Protein AF-A0A7S1WC48-F1 (afdb_monomer_lite)

Foldseek 3Di:
DDDDFDFQAWWAFPVGDIAGWDCLDDPPDDDPPWDWDWDQDPQWIWIDINNHTSDTRHPDRHDPDTDTDDDDDDPDPPDDDDPPDDDDDPPPLDPLVVLLVQLLVCLVVVVPVSVVVSLVSLLVQLVVCLVVLPLPSLLVSCVSCQVRVVVSSNVSSLVSVLPRVSNVVCLVVVVGDPSSNVSNVVNVD

pLDDT: mean 78.81, std 20.81, range [25.94, 98.5]

Structure (mmCIF, N/CA/C/O backbone):
data_AF-A0A7S1WC48-F1
#
_entry.id   AF-A0A7S1WC48-F1
#
loop_
_atom_site.group_PDB
_atom_site.id
_atom_site.type_symbol
_atom_site.label_atom_id
_atom_site.label_alt_id
_atom_site.label_comp_id
_atom_site.label_asym_id
_atom_site.label_entity_id
_atom_site.label_seq_id
_atom_site.pdbx_PDB_ins_code
_atom_site.Cartn_x
_atom_site.Cartn_y
_atom_site.Cartn_z
_atom_site.occupancy
_atom_site.B_iso_or_equiv
_atom_site.auth_seq_id
_atom_site.auth_comp_id
_atom_site.auth_asym_id
_atom_site.auth_atom_id
_atom_site.pdbx_PDB_model_num
ATOM 1 N N . GLY A 1 1 ? 24.648 -9.658 -40.651 1.00 27.44 1 GLY A N 1
ATOM 2 C CA . GLY A 1 1 ? 24.815 -8.409 -39.894 1.00 27.44 1 GLY A CA 1
ATOM 3 C C . GLY A 1 1 ? 23.463 -7.758 -39.779 1.00 27.44 1 GLY A C 1
ATOM 4 O O . GLY A 1 1 ? 22.830 -7.562 -40.805 1.00 27.44 1 GLY A O 1
ATOM 5 N N . TRP A 1 2 ? 22.997 -7.508 -38.562 1.00 25.94 2 TRP A N 1
ATOM 6 C CA . TRP A 1 2 ? 21.729 -6.832 -38.312 1.00 25.94 2 TRP A CA 1
ATOM 7 C C . TRP A 1 2 ? 21.978 -5.814 -37.195 1.00 25.94 2 TRP A C 1
ATOM 9 O O . TRP A 1 2 ? 22.578 -6.178 -36.189 1.00 25.94 2 TRP A O 1
ATOM 19 N N . PHE A 1 3 ? 21.522 -4.577 -37.415 1.00 33.94 3 PHE A N 1
ATOM 20 C CA . PHE A 1 3 ? 21.471 -3.416 -36.507 1.00 33.94 3 PHE A CA 1
ATOM 21 C C . PHE A 1 3 ? 22.607 -2.375 -36.588 1.00 33.94 3 PHE A C 1
ATOM 23 O O . PHE A 1 3 ? 23.688 -2.528 -36.033 1.00 33.94 3 PHE A O 1
ATOM 30 N N . HIS A 1 4 ? 22.259 -1.260 -37.241 1.00 31.38 4 HIS A N 1
ATOM 31 C CA . HIS A 1 4 ? 22.792 0.094 -37.077 1.00 31.38 4 HIS A CA 1
ATOM 32 C C . HIS A 1 4 ? 21.642 0.942 -36.466 1.00 31.38 4 HIS A C 1
ATOM 34 O O . HIS A 1 4 ? 20.480 0.675 -36.775 1.00 31.38 4 HIS A O 1
ATOM 40 N N . GLU A 1 5 ? 21.946 1.941 -35.625 1.00 37.09 5 GLU A N 1
ATOM 41 C CA . GLU A 1 5 ? 21.029 3.028 -35.181 1.00 37.09 5 GLU A CA 1
ATOM 42 C C . GLU A 1 5 ? 20.015 2.764 -34.048 1.00 37.09 5 GLU A C 1
ATOM 44 O O . GLU A 1 5 ? 18.979 3.426 -34.014 1.00 37.09 5 GLU A O 1
ATOM 49 N N . GLY A 1 6 ? 20.298 1.866 -33.096 1.00 40.16 6 GLY A N 1
ATOM 50 C CA . GLY A 1 6 ? 19.574 1.816 -31.813 1.00 40.16 6 GLY A CA 1
ATOM 51 C C . GLY A 1 6 ? 18.054 1.888 -31.959 1.00 40.16 6 GLY A C 1
ATOM 52 O O . GLY A 1 6 ? 17.461 2.868 -31.544 1.00 40.16 6 GLY A O 1
ATOM 53 N N . ARG A 1 7 ? 17.439 0.898 -32.615 1.00 42.94 7 ARG A N 1
ATOM 54 C CA . ARG A 1 7 ? 15.981 0.781 -32.792 1.00 42.94 7 ARG A CA 1
ATOM 55 C C . ARG A 1 7 ? 15.397 -0.116 -31.696 1.00 42.94 7 ARG A C 1
ATOM 57 O O . ARG A 1 7 ? 16.050 -1.072 -31.293 1.00 42.94 7 ARG A O 1
ATOM 64 N N . LEU A 1 8 ? 14.168 0.148 -31.248 1.00 44.81 8 LEU A N 1
ATOM 65 C CA . LEU A 1 8 ? 13.391 -0.796 -30.439 1.00 44.81 8 LEU A CA 1
ATOM 66 C C . LEU A 1 8 ? 12.687 -1.764 -31.404 1.00 44.81 8 LEU A C 1
ATOM 68 O O . LEU A 1 8 ? 11.831 -1.339 -32.174 1.00 44.81 8 LEU A O 1
ATOM 72 N N . VAL A 1 9 ? 13.104 -3.034 -31.454 1.00 47.94 9 VAL A N 1
ATOM 73 C CA . VAL A 1 9 ? 12.828 -3.882 -32.639 1.00 47.94 9 VAL A CA 1
ATOM 74 C C . VAL A 1 9 ? 11.724 -4.923 -32.441 1.00 47.94 9 VAL A C 1
ATOM 76 O O . VAL A 1 9 ? 11.166 -5.396 -33.432 1.00 47.94 9 VAL A O 1
ATOM 79 N N . SER A 1 10 ? 11.342 -5.284 -31.217 1.00 49.44 10 SER A N 1
ATOM 80 C CA . SER A 1 10 ? 10.384 -6.383 -31.046 1.00 49.44 10 SER A CA 1
ATOM 81 C C . SER A 1 10 ? 9.747 -6.443 -29.668 1.00 49.44 10 SER A C 1
ATOM 83 O O . SER A 1 10 ? 10.400 -6.174 -28.663 1.00 49.44 10 SER A O 1
ATOM 85 N N . PHE A 1 11 ? 8.492 -6.888 -29.647 1.00 49.75 11 PHE A N 1
ATOM 86 C CA . PHE A 1 11 ? 7.783 -7.312 -28.444 1.00 49.75 11 PHE A CA 1
ATOM 87 C C . PHE A 1 11 ? 7.384 -8.779 -28.576 1.00 49.75 11 PHE A C 1
ATOM 89 O O . PHE A 1 11 ? 7.107 -9.262 -29.681 1.00 49.75 11 PHE A O 1
ATOM 96 N N . HIS A 1 12 ? 7.351 -9.459 -27.435 1.00 41.09 12 HIS A N 1
ATOM 97 C CA . HIS A 1 12 ? 6.952 -10.852 -27.307 1.00 41.09 12 HIS A CA 1
ATOM 98 C C . HIS A 1 12 ? 5.739 -10.923 -26.378 1.00 41.09 12 HIS A C 1
ATOM 100 O O . HIS A 1 12 ? 5.785 -10.392 -25.268 1.00 41.09 12 HIS A O 1
ATOM 106 N N . ALA A 1 13 ? 4.662 -11.550 -26.837 1.00 41.31 13 ALA A N 1
ATOM 107 C CA . ALA A 1 13 ? 3.543 -11.939 -25.988 1.00 41.31 13 ALA A CA 1
ATOM 108 C C . ALA A 1 13 ? 3.803 -13.324 -25.374 1.00 41.31 13 ALA A C 1
ATOM 110 O O . ALA A 1 13 ? 4.553 -14.127 -25.938 1.00 41.31 13 ALA A O 1
ATOM 111 N N . GLU A 1 14 ? 3.179 -13.618 -24.230 1.00 37.03 14 GLU A N 1
ATOM 112 C CA . GLU A 1 14 ? 3.327 -14.917 -23.551 1.00 37.03 14 GLU A CA 1
ATOM 113 C C . GLU A 1 14 ? 2.793 -16.095 -24.379 1.00 37.03 14 GLU A C 1
ATOM 115 O O . GLU A 1 14 ? 3.281 -17.215 -24.252 1.00 37.03 14 GLU A O 1
ATOM 120 N N . ASP A 1 15 ? 1.845 -15.841 -25.283 1.00 41.84 15 ASP A N 1
ATOM 121 C CA . ASP A 1 15 ? 1.315 -16.831 -26.230 1.00 41.84 15 ASP A CA 1
ATOM 122 C C . ASP A 1 15 ? 2.256 -17.117 -27.422 1.00 41.84 15 ASP A C 1
ATOM 124 O O . ASP A 1 15 ? 1.927 -17.903 -28.313 1.00 41.84 15 ASP A O 1
ATOM 128 N N . GLY A 1 16 ? 3.433 -16.482 -27.451 1.00 40.09 16 GLY A N 1
ATOM 129 C CA . GLY A 1 16 ? 4.426 -16.621 -28.511 1.00 40.09 16 GLY A CA 1
ATOM 130 C C . GLY A 1 16 ? 4.189 -15.722 -29.727 1.00 40.09 16 GLY A C 1
ATOM 131 O O . GLY A 1 16 ? 4.984 -15.771 -30.672 1.00 40.09 16 GLY A O 1
ATOM 132 N N . THR A 1 17 ? 3.155 -14.872 -29.735 1.00 43.84 17 THR A N 1
ATOM 133 C CA . THR A 1 17 ? 2.998 -13.880 -30.805 1.00 43.84 17 THR A CA 1
ATOM 134 C C . THR A 1 17 ? 4.098 -12.822 -30.747 1.00 43.84 17 THR A C 1
ATOM 136 O O . THR A 1 17 ? 4.510 -12.336 -29.692 1.00 43.84 17 THR A O 1
ATOM 139 N N . THR A 1 18 ? 4.609 -12.471 -31.929 1.00 42.75 18 THR A N 1
ATOM 140 C CA . THR A 1 18 ? 5.650 -11.454 -32.095 1.00 42.75 18 THR A CA 1
ATOM 141 C C . THR A 1 18 ? 5.119 -10.306 -32.939 1.00 42.75 18 THR A C 1
ATOM 143 O O . THR A 1 18 ? 4.562 -10.505 -34.020 1.00 42.75 18 THR A O 1
ATOM 146 N N . GLY A 1 19 ? 5.287 -9.086 -32.432 1.00 46.50 19 GLY A N 1
ATOM 147 C CA . GLY A 1 19 ? 4.943 -7.853 -33.134 1.00 46.50 19 GLY A CA 1
ATOM 148 C C . GLY A 1 19 ? 6.203 -7.057 -33.457 1.00 46.50 19 GLY A C 1
ATOM 149 O O . GLY A 1 19 ? 7.045 -6.843 -32.583 1.00 46.50 19 GLY A O 1
ATOM 150 N N . LYS A 1 20 ? 6.334 -6.593 -34.705 1.00 47.59 20 LYS A N 1
ATOM 151 C CA . LYS A 1 20 ? 7.338 -5.586 -35.078 1.00 47.59 20 LYS A CA 1
ATOM 152 C C . LYS A 1 20 ? 6.714 -4.203 -34.937 1.00 47.59 20 LYS A C 1
ATOM 154 O O . LYS A 1 20 ? 5.724 -3.914 -35.608 1.00 47.59 20 LYS A O 1
ATOM 159 N N . ALA A 1 21 ? 7.294 -3.373 -34.075 1.00 48.75 21 ALA A N 1
ATOM 160 C CA . ALA A 1 21 ? 6.964 -1.956 -34.027 1.00 48.75 21 ALA A CA 1
ATOM 161 C C . ALA A 1 21 ? 7.360 -1.304 -35.361 1.00 48.75 21 ALA A C 1
ATOM 163 O O . ALA A 1 21 ? 8.407 -1.621 -35.937 1.00 48.75 21 ALA A O 1
ATOM 164 N N . GLY A 1 22 ? 6.490 -0.437 -35.876 1.00 47.03 22 GLY A N 1
ATOM 165 C CA . GLY A 1 22 ? 6.800 0.392 -37.034 1.00 47.03 22 GLY A CA 1
ATOM 166 C C . GLY A 1 22 ? 7.980 1.291 -36.698 1.00 47.03 22 GLY A C 1
ATOM 167 O O . GLY A 1 22 ? 8.079 1.791 -35.581 1.00 47.03 22 GLY A O 1
ATOM 168 N N . SER A 1 23 ? 8.908 1.476 -37.633 1.00 47.00 23 SER A N 1
ATOM 169 C CA . SER A 1 23 ? 10.073 2.334 -37.428 1.00 47.00 23 SER A CA 1
ATOM 170 C C . SER A 1 23 ? 9.656 3.808 -37.403 1.00 47.00 23 SER A C 1
ATOM 172 O O . SER A 1 23 ? 9.840 4.516 -38.393 1.00 47.00 23 SER A O 1
ATOM 174 N N . ALA A 1 24 ? 9.086 4.283 -36.298 1.00 48.31 24 ALA A N 1
ATOM 175 C CA . ALA A 1 24 ? 9.088 5.709 -36.015 1.00 48.31 24 ALA A CA 1
ATOM 176 C C . ALA A 1 24 ? 10.554 6.105 -35.794 1.00 48.31 24 ALA A C 1
ATOM 178 O O . ALA A 1 24 ? 11.222 5.606 -34.886 1.00 48.31 24 ALA A O 1
ATOM 179 N N . ALA A 1 25 ? 11.095 6.905 -36.709 1.00 48.16 25 ALA A N 1
ATOM 180 C CA . ALA A 1 25 ? 12.471 7.360 -36.637 1.00 48.16 25 ALA A CA 1
ATOM 181 C C . ALA A 1 25 ? 12.596 8.365 -35.486 1.00 48.16 25 ALA A C 1
ATOM 183 O O . ALA A 1 25 ? 12.225 9.525 -35.629 1.00 48.16 25 ALA A O 1
ATOM 184 N N . TRP A 1 26 ? 13.121 7.932 -34.342 1.00 57.41 26 TRP A N 1
ATOM 185 C CA . TRP A 1 26 ? 13.739 8.867 -33.409 1.00 57.41 26 TRP A CA 1
ATOM 186 C C . TRP A 1 26 ? 14.994 9.467 -34.045 1.00 57.41 26 TRP A C 1
ATOM 188 O O . TRP A 1 26 ? 15.682 8.806 -34.831 1.00 57.41 26 TRP A O 1
ATOM 198 N N . SER A 1 27 ? 15.315 10.711 -33.694 1.00 52.69 27 SER A N 1
ATOM 199 C CA . SER A 1 27 ? 16.631 11.284 -33.961 1.00 52.69 27 SER A CA 1
ATOM 200 C C . SER A 1 27 ? 17.663 10.489 -33.160 1.00 52.69 27 SER A C 1
ATOM 202 O O . SER A 1 27 ? 17.900 10.749 -31.984 1.00 52.69 27 SER A O 1
ATOM 204 N N . SER A 1 28 ? 18.197 9.440 -33.777 1.00 54.22 28 SER A N 1
ATOM 205 C CA . SER A 1 28 ? 19.270 8.629 -33.219 1.00 54.22 28 SER A CA 1
ATOM 206 C C . SER A 1 28 ? 20.566 9.449 -33.206 1.00 54.22 28 SER A C 1
ATOM 208 O O . SER A 1 28 ? 20.839 10.140 -34.193 1.00 54.22 28 SER A O 1
ATOM 210 N N . PRO A 1 29 ? 21.396 9.360 -32.153 1.00 62.00 29 PRO A N 1
ATOM 211 C CA . PRO A 1 29 ? 21.191 8.610 -30.910 1.00 62.00 29 PRO A CA 1
ATOM 212 C C . PRO A 1 29 ? 20.334 9.369 -29.878 1.00 62.00 29 PRO A C 1
ATOM 214 O O . PRO A 1 29 ? 20.360 10.596 -29.821 1.00 62.00 29 PRO A O 1
ATOM 217 N N . LEU A 1 30 ? 19.632 8.629 -29.010 1.00 63.97 30 LEU A N 1
ATOM 218 C CA . LEU A 1 30 ? 19.011 9.210 -27.814 1.00 63.97 30 LEU A CA 1
ATOM 219 C C . LEU A 1 30 ? 20.088 9.847 -26.915 1.00 63.97 30 LEU A C 1
ATOM 221 O O . LEU A 1 30 ? 21.166 9.259 -26.760 1.00 63.97 30 LEU A O 1
ATOM 225 N N . PRO A 1 31 ? 19.818 11.011 -26.299 1.00 67.94 31 PRO A N 1
ATOM 226 C CA . PRO A 1 31 ? 20.761 11.620 -25.374 1.00 67.94 31 PRO A CA 1
ATOM 227 C C . PRO A 1 31 ? 21.001 10.720 -24.153 1.00 67.94 31 PRO A C 1
ATOM 229 O O . PRO A 1 31 ? 20.122 9.982 -23.703 1.00 67.94 31 PRO A O 1
ATOM 232 N N . ALA A 1 32 ? 22.217 10.770 -23.604 1.00 68.38 32 ALA A N 1
ATOM 233 C CA . ALA A 1 32 ? 22.542 10.045 -22.380 1.00 68.38 32 ALA A CA 1
ATOM 234 C C . ALA A 1 32 ? 21.648 10.534 -21.227 1.00 68.38 32 ALA A C 1
ATOM 236 O O . ALA A 1 32 ? 21.564 11.734 -20.979 1.00 68.38 32 ALA A O 1
ATOM 237 N N . GLY A 1 33 ? 20.993 9.602 -20.530 1.00 69.88 33 GLY A N 1
ATOM 238 C CA . GLY A 1 33 ? 20.044 9.916 -19.456 1.00 69.88 33 GLY A CA 1
ATOM 239 C C . GLY A 1 33 ? 18.604 10.177 -19.912 1.00 69.88 33 GLY A C 1
ATOM 240 O O . GLY A 1 33 ? 17.770 10.489 -19.066 1.00 69.88 33 GLY A O 1
ATOM 241 N N . ALA A 1 34 ? 18.293 10.027 -21.205 1.00 70.69 34 ALA A N 1
ATOM 242 C CA . ALA A 1 34 ? 16.925 10.147 -21.703 1.00 70.69 34 ALA A CA 1
ATOM 243 C C . ALA A 1 34 ? 15.979 9.146 -21.020 1.00 70.69 34 ALA A C 1
ATOM 245 O O . ALA A 1 34 ? 16.281 7.954 -20.899 1.00 70.69 34 ALA A O 1
ATOM 246 N N . THR A 1 35 ? 14.800 9.618 -20.620 1.00 74.12 35 THR A N 1
ATOM 247 C CA . THR A 1 35 ? 13.739 8.787 -20.046 1.00 74.12 35 THR A CA 1
ATOM 248 C C . THR A 1 35 ? 12.754 8.382 -21.130 1.00 74.12 35 THR A C 1
ATOM 250 O O . THR A 1 35 ? 12.006 9.207 -21.652 1.00 74.12 35 THR A O 1
ATOM 253 N N . VAL A 1 36 ? 12.694 7.085 -21.433 1.00 75.00 36 VAL A N 1
ATOM 254 C CA . VAL A 1 36 ? 11.702 6.538 -22.365 1.00 75.00 36 VAL A CA 1
ATOM 255 C C . VAL A 1 36 ? 10.477 6.070 -21.587 1.00 75.00 36 VAL A C 1
ATOM 257 O O . VAL A 1 36 ? 10.547 5.155 -20.769 1.00 75.00 36 VAL A O 1
ATOM 260 N N . THR A 1 37 ? 9.332 6.686 -21.856 1.00 77.44 37 THR A N 1
ATOM 261 C CA . THR A 1 37 ? 8.033 6.258 -21.338 1.00 77.44 37 THR A CA 1
ATOM 262 C C . THR A 1 37 ? 7.301 5.459 -22.406 1.00 77.44 37 THR A C 1
ATOM 264 O O . THR A 1 37 ? 7.062 5.953 -23.504 1.00 77.44 37 THR A O 1
ATOM 267 N N . VAL A 1 38 ? 6.897 4.237 -22.068 1.00 78.19 38 VAL A N 1
ATOM 268 C CA . VAL A 1 38 ? 6.048 3.394 -22.917 1.00 78.19 38 VAL A CA 1
ATOM 269 C C . VAL A 1 38 ? 4.656 3.339 -22.300 1.00 78.19 38 VAL A C 1
ATOM 271 O O . VAL A 1 38 ? 4.527 3.071 -21.104 1.00 78.19 38 VAL A O 1
ATOM 274 N N . ARG A 1 39 ? 3.608 3.602 -23.084 1.00 77.75 39 ARG A N 1
ATOM 275 C CA . ARG A 1 39 ? 2.212 3.517 -22.626 1.00 77.75 39 ARG A CA 1
ATOM 276 C C . ARG A 1 39 ? 1.411 2.620 -23.556 1.00 77.75 39 ARG A C 1
ATOM 278 O O . ARG A 1 39 ? 1.457 2.804 -24.765 1.00 77.75 39 ARG A O 1
ATOM 285 N N . LEU A 1 40 ? 0.650 1.690 -22.988 1.00 75.56 40 LEU A N 1
ATOM 286 C CA . LEU A 1 40 ? -0.352 0.902 -23.702 1.00 75.56 40 LEU A CA 1
ATOM 287 C C . LEU A 1 40 ? -1.739 1.449 -23.345 1.00 75.56 40 LEU A C 1
ATOM 289 O O . LEU A 1 40 ? -2.119 1.416 -22.175 1.00 75.56 40 LEU A O 1
ATOM 293 N N . HIS A 1 41 ? -2.475 1.964 -24.327 1.00 75.94 41 HIS A N 1
ATOM 294 C CA . HIS A 1 41 ? -3.821 2.513 -24.150 1.00 75.94 41 HIS A CA 1
ATOM 295 C C . HIS A 1 41 ? -4.695 2.126 -25.345 1.00 75.94 41 HIS A C 1
ATOM 297 O O . HIS A 1 41 ? -4.285 2.331 -26.481 1.00 75.94 41 HIS A O 1
ATOM 303 N N . ASP A 1 42 ? -5.874 1.547 -25.103 1.00 76.75 42 ASP A N 1
ATOM 304 C CA . ASP A 1 42 ? -6.829 1.119 -26.143 1.00 76.75 42 ASP A CA 1
ATOM 305 C C . ASP A 1 42 ? -6.221 0.265 -27.274 1.00 76.75 42 ASP A C 1
ATOM 307 O O . ASP A 1 42 ? -6.555 0.407 -28.447 1.00 76.75 42 ASP A O 1
ATOM 311 N N . GLY A 1 43 ? -5.285 -0.626 -26.931 1.00 73.81 43 GLY A N 1
ATOM 312 C CA . GLY A 1 43 ? -4.585 -1.460 -27.916 1.00 73.81 43 GLY A CA 1
ATOM 313 C C . GLY A 1 43 ? -3.551 -0.703 -28.761 1.00 73.81 43 GLY A C 1
ATOM 314 O O . GLY A 1 43 ? -2.942 -1.295 -29.649 1.00 73.81 43 GLY A O 1
ATOM 315 N N . ALA A 1 44 ? -3.298 0.576 -28.483 1.00 77.50 44 ALA A N 1
ATOM 316 C CA . ALA A 1 44 ? -2.211 1.345 -29.072 1.00 77.50 44 ALA A CA 1
ATOM 317 C C . ALA A 1 44 ? -1.043 1.461 -28.084 1.00 77.50 44 ALA A C 1
ATOM 319 O O . ALA A 1 44 ? -1.212 1.848 -26.925 1.00 77.50 44 ALA A O 1
ATOM 320 N N . LEU A 1 45 ? 0.165 1.135 -28.546 1.00 75.56 45 LEU A N 1
ATOM 321 C CA . LEU A 1 45 ? 1.388 1.440 -27.811 1.00 75.56 45 LEU A CA 1
ATOM 322 C C . LEU A 1 45 ? 1.899 2.807 -28.262 1.00 75.56 45 LEU A C 1
ATOM 324 O O . LEU A 1 45 ? 2.122 3.024 -29.452 1.00 75.56 45 LEU A O 1
ATOM 328 N N . THR A 1 46 ? 2.118 3.707 -27.316 1.00 80.19 46 THR A N 1
ATOM 329 C CA . THR A 1 46 ? 2.712 5.021 -27.556 1.00 80.19 46 THR A CA 1
ATOM 330 C C . THR A 1 46 ? 4.038 5.128 -26.823 1.00 80.19 46 THR A C 1
ATOM 332 O O . THR A 1 46 ? 4.223 4.571 -25.734 1.00 80.19 46 THR A O 1
ATOM 335 N N . PHE A 1 47 ? 4.971 5.840 -27.444 1.00 79.38 47 PHE A N 1
ATOM 336 C CA . PHE A 1 47 ? 6.289 6.108 -26.890 1.00 79.38 47 PHE A CA 1
ATOM 337 C C . PHE A 1 47 ? 6.435 7.600 -26.631 1.00 79.38 47 PHE A C 1
ATOM 339 O O . PHE A 1 47 ? 6.043 8.416 -27.464 1.00 79.38 47 PHE A O 1
ATOM 346 N N . ALA A 1 48 ? 7.031 7.951 -25.499 1.00 77.56 48 ALA A N 1
ATOM 347 C CA . ALA A 1 48 ? 7.480 9.303 -25.227 1.00 77.56 48 ALA A CA 1
ATOM 348 C C . ALA A 1 48 ? 8.937 9.299 -24.765 1.00 77.56 48 ALA A C 1
ATOM 350 O O . ALA A 1 48 ? 9.343 8.409 -24.018 1.00 77.56 48 ALA A O 1
ATOM 351 N N . VAL A 1 49 ? 9.713 10.286 -25.196 1.00 79.88 49 VAL A N 1
ATOM 352 C CA . VAL A 1 49 ? 11.103 10.503 -24.776 1.00 79.88 49 VAL A CA 1
ATOM 353 C C . VAL A 1 49 ? 11.139 11.828 -24.035 1.00 79.88 49 VAL A C 1
ATOM 355 O O . VAL A 1 49 ? 10.684 12.835 -24.562 1.00 79.88 49 VAL A O 1
ATOM 358 N N . ASP A 1 50 ? 11.582 11.806 -22.779 1.00 80.31 50 ASP A N 1
ATOM 359 C CA . ASP A 1 50 ? 11.623 12.985 -21.901 1.00 80.31 50 ASP A CA 1
ATOM 360 C C . ASP A 1 50 ? 10.274 13.730 -21.810 1.00 80.31 50 ASP A C 1
ATOM 362 O O . ASP A 1 50 ? 10.198 14.937 -21.602 1.00 80.31 50 ASP A O 1
ATOM 366 N N . GLY A 1 51 ? 9.176 12.974 -21.942 1.00 79.88 51 GLY A N 1
ATOM 367 C CA . GLY A 1 51 ? 7.801 13.476 -21.895 1.00 79.88 51 GLY A CA 1
ATOM 368 C C . GLY A 1 51 ? 7.208 13.880 -23.248 1.00 79.88 51 GLY A C 1
ATOM 369 O O . GLY A 1 51 ? 5.991 14.046 -23.330 1.00 79.88 51 GLY A O 1
ATOM 370 N N . GLU A 1 52 ? 8.009 13.968 -24.310 1.00 79.25 52 GLU A N 1
ATOM 371 C CA . GLU A 1 52 ? 7.540 14.302 -25.655 1.00 79.25 52 GLU A CA 1
ATOM 372 C C . GLU A 1 52 ? 7.100 13.046 -26.416 1.00 79.25 52 GLU A C 1
ATOM 374 O O . GLU A 1 52 ? 7.838 12.065 -26.495 1.00 79.25 52 GLU A O 1
ATOM 379 N N . SER A 1 53 ? 5.877 13.055 -26.957 1.00 81.12 53 SER A N 1
ATOM 380 C CA . SER A 1 53 ? 5.324 11.923 -27.709 1.00 81.12 53 SER A CA 1
ATOM 381 C C . SER A 1 53 ? 6.046 11.751 -29.045 1.00 81.12 53 SER A C 1
ATOM 383 O O . SER A 1 53 ? 6.088 12.674 -29.852 1.00 81.12 53 SER A O 1
ATOM 385 N N . VAL A 1 54 ? 6.558 10.547 -29.301 1.00 72.31 54 VAL A N 1
ATOM 386 C CA . VAL A 1 54 ? 7.313 10.203 -30.523 1.00 72.31 54 VAL A CA 1
ATOM 387 C C . VAL A 1 54 ? 6.417 9.510 -31.566 1.00 72.31 54 VAL A C 1
ATOM 389 O O . VAL A 1 54 ? 6.854 9.193 -32.670 1.00 72.31 54 VAL A O 1
ATOM 392 N N . GLY A 1 55 ? 5.135 9.308 -31.241 1.00 69.00 55 GLY A N 1
ATOM 393 C CA . GLY A 1 55 ? 4.124 8.737 -32.131 1.00 69.00 55 GLY A CA 1
ATOM 394 C C . GLY A 1 55 ? 3.642 7.341 -31.728 1.00 69.00 55 GLY A C 1
ATOM 395 O O . GLY A 1 55 ? 3.975 6.811 -30.662 1.00 69.00 55 GLY A O 1
ATOM 396 N N . GLU A 1 56 ? 2.806 6.760 -32.591 1.00 67.12 56 GLU A N 1
ATOM 397 C CA . GLU A 1 56 ? 2.265 5.413 -32.414 1.00 67.12 56 GLU A CA 1
ATOM 398 C C . GLU A 1 56 ? 3.301 4.356 -32.805 1.00 67.12 56 GLU A C 1
ATOM 400 O O . GLU A 1 56 ? 3.885 4.378 -33.888 1.00 67.12 56 GLU A O 1
ATOM 405 N N . GLY A 1 57 ? 3.525 3.408 -31.898 1.00 62.16 57 GLY A N 1
ATOM 406 C CA . GLY A 1 57 ? 4.541 2.375 -32.036 1.00 62.16 57 GLY A CA 1
ATOM 407 C C . GLY A 1 57 ? 4.214 1.277 -33.040 1.00 62.16 57 GLY A C 1
ATOM 408 O O . GLY A 1 57 ? 5.114 0.592 -33.523 1.00 62.16 57 GLY A O 1
ATOM 409 N N . PHE A 1 58 ? 2.937 1.078 -33.362 1.00 63.41 58 PHE A N 1
ATOM 410 C CA . PHE A 1 58 ? 2.498 -0.030 -34.201 1.00 63.41 58 PHE A CA 1
ATOM 411 C C . PHE A 1 58 ? 1.572 0.432 -35.312 1.00 63.41 58 PHE A C 1
ATOM 413 O O . PHE A 1 58 ? 0.625 1.171 -35.092 1.00 63.41 58 PHE A O 1
ATOM 420 N N . HIS A 1 59 ? 1.795 -0.116 -36.505 1.00 63.66 59 HIS A N 1
ATOM 421 C CA . HIS A 1 59 ? 0.892 0.057 -37.644 1.00 63.66 59 HIS A CA 1
ATOM 422 C C . HIS A 1 59 ? -0.397 -0.772 -37.527 1.00 63.66 59 HIS A C 1
ATOM 424 O O . HIS A 1 59 ? -1.287 -0.645 -38.365 1.00 63.66 59 HIS A O 1
ATOM 430 N N . LYS A 1 60 ? -0.481 -1.669 -36.538 1.00 71.38 60 LYS A N 1
ATOM 431 C CA . LYS A 1 60 ? -1.661 -2.489 -36.259 1.00 71.38 60 LYS A CA 1
ATOM 432 C C . LYS A 1 60 ? -1.985 -2.425 -34.767 1.00 71.38 60 LYS A C 1
ATOM 434 O O . LYS A 1 60 ? -1.046 -2.468 -33.972 1.00 71.38 60 LYS A O 1
ATOM 439 N N . PRO A 1 61 ? -3.272 -2.372 -34.390 1.00 72.75 61 PRO A N 1
ATOM 440 C CA . PRO A 1 61 ? -3.665 -2.426 -32.991 1.00 72.75 61 PRO A CA 1
ATOM 441 C C . PRO A 1 61 ? -3.193 -3.738 -32.355 1.00 72.75 61 PRO A C 1
ATOM 443 O O . PRO A 1 61 ? -3.260 -4.808 -32.969 1.00 72.75 61 PRO A O 1
ATOM 446 N N . ILE A 1 62 ? -2.695 -3.637 -31.127 1.00 73.25 62 ILE A N 1
ATOM 447 C CA . ILE A 1 62 ? -2.298 -4.766 -30.293 1.00 73.25 62 ILE A CA 1
ATOM 448 C C . ILE A 1 62 ? -3.564 -5.552 -29.925 1.00 73.25 62 ILE A C 1
ATOM 450 O O . ILE A 1 62 ? -4.541 -4.941 -29.478 1.00 73.25 62 ILE A O 1
ATOM 454 N N . PRO A 1 63 ? -3.573 -6.889 -30.093 1.00 74.94 63 PRO A N 1
ATOM 455 C CA . PRO A 1 63 ? -4.703 -7.714 -29.695 1.00 74.94 63 PRO A CA 1
ATOM 456 C C . PRO A 1 63 ? -5.089 -7.485 -28.232 1.00 74.94 63 PRO A C 1
ATOM 458 O O . PRO A 1 63 ? -4.240 -7.489 -27.339 1.00 74.94 63 PRO A O 1
ATOM 461 N N . ILE A 1 64 ? -6.387 -7.312 -27.994 1.00 71.75 64 ILE A N 1
ATOM 462 C CA . ILE A 1 64 ? -6.956 -7.197 -26.652 1.00 71.75 64 ILE A CA 1
ATOM 463 C C . ILE A 1 64 ? -7.143 -8.613 -26.098 1.00 71.75 64 ILE A C 1
ATOM 465 O O . ILE A 1 64 ? -7.716 -9.462 -26.778 1.00 71.75 64 ILE A O 1
ATOM 469 N N . GLY A 1 65 ? -6.682 -8.867 -24.872 1.00 73.00 65 GLY A N 1
ATOM 470 C CA . GLY A 1 65 ? -6.865 -10.153 -24.186 1.00 73.00 65 GLY A CA 1
ATOM 471 C C . GLY A 1 65 ? -5.572 -10.811 -23.693 1.00 73.00 65 GLY A C 1
ATOM 472 O O . GLY A 1 65 ? -5.554 -11.217 -22.535 1.00 73.00 65 GLY A O 1
ATOM 473 N N . PRO A 1 66 ? -4.502 -10.904 -24.505 1.00 73.75 66 PRO A N 1
ATOM 474 C CA . PRO A 1 66 ? -3.231 -11.469 -24.060 1.00 73.75 66 PRO A CA 1
ATOM 475 C C . PRO A 1 66 ? -2.540 -10.603 -23.001 1.00 73.75 66 PRO A C 1
ATOM 477 O O . PRO A 1 66 ? -2.644 -9.373 -23.023 1.00 73.75 66 PRO A O 1
ATOM 480 N N . THR A 1 67 ? -1.791 -11.251 -22.110 1.00 60.84 67 THR A N 1
ATOM 481 C CA . THR A 1 67 ? -0.861 -10.587 -21.191 1.00 60.84 67 THR A CA 1
ATOM 482 C C . THR A 1 67 ? 0.447 -10.297 -21.923 1.00 60.84 67 THR A C 1
ATOM 484 O O . THR A 1 67 ? 0.993 -11.155 -22.621 1.00 60.84 67 THR A O 1
ATOM 487 N N . TYR A 1 68 ? 0.957 -9.074 -21.773 1.00 66.12 68 TYR A N 1
ATOM 488 C CA . TYR A 1 68 ? 2.197 -8.638 -22.410 1.00 66.12 68 TYR A CA 1
ATOM 489 C C . TYR A 1 68 ? 3.243 -8.303 -21.356 1.00 66.12 68 TYR A C 1
ATOM 491 O O . TYR A 1 68 ? 2.991 -7.509 -20.449 1.00 66.12 68 TYR A O 1
ATOM 499 N N . CYS A 1 69 ? 4.444 -8.847 -21.527 1.00 57.50 69 CYS A N 1
ATOM 500 C CA . CYS A 1 69 ? 5.587 -8.525 -20.685 1.00 57.50 69 CYS A CA 1
ATOM 501 C C . CYS A 1 69 ? 6.437 -7.440 -21.362 1.00 57.50 69 CYS A C 1
ATOM 503 O O . CYS A 1 69 ? 6.826 -7.602 -22.525 1.00 57.50 69 CYS A O 1
ATOM 505 N N . PRO A 1 70 ? 6.759 -6.329 -20.674 1.00 66.44 70 PRO A N 1
ATOM 506 C CA . PRO A 1 70 ? 7.703 -5.363 -21.208 1.00 66.44 70 PRO A CA 1
ATOM 507 C C . PRO A 1 70 ? 9.083 -6.022 -21.310 1.00 66.44 70 PRO A C 1
ATOM 509 O O . PRO A 1 70 ? 9.614 -6.532 -20.326 1.00 66.44 70 PRO A O 1
ATOM 512 N N . ALA A 1 71 ? 9.670 -5.999 -22.504 1.00 63.34 71 ALA A N 1
ATOM 513 C CA . ALA A 1 71 ? 11.004 -6.523 -22.760 1.00 63.34 71 ALA A CA 1
ATOM 514 C C . ALA A 1 71 ? 11.877 -5.432 -23.383 1.00 63.34 71 ALA A C 1
ATOM 516 O O . ALA A 1 71 ? 11.437 -4.703 -24.272 1.00 63.34 71 ALA A O 1
ATOM 517 N N . VAL A 1 72 ? 13.125 -5.337 -22.925 1.00 66.56 72 VAL A N 1
ATOM 518 C CA . VAL A 1 72 ? 14.134 -4.439 -23.494 1.00 66.56 72 VAL A CA 1
ATOM 519 C C . VAL A 1 72 ? 15.296 -5.287 -23.984 1.00 66.56 72 VAL A C 1
ATOM 521 O O . VAL A 1 72 ? 15.882 -6.049 -23.219 1.00 66.56 72 VAL A O 1
ATOM 524 N N . ILE A 1 73 ? 15.622 -5.162 -25.269 1.00 63.41 73 ILE A N 1
ATOM 525 C CA . ILE A 1 73 ? 16.740 -5.874 -25.889 1.00 63.41 73 ILE A CA 1
ATOM 526 C C . ILE A 1 73 ? 17.876 -4.878 -26.091 1.00 63.41 73 ILE A C 1
ATOM 528 O O . ILE A 1 73 ? 17.727 -3.893 -26.813 1.00 63.41 73 ILE A O 1
ATOM 532 N N . LEU A 1 74 ? 19.018 -5.145 -25.461 1.00 59.38 74 LEU A N 1
ATOM 533 C CA . LEU A 1 74 ? 20.228 -4.344 -25.615 1.00 59.38 74 LEU A CA 1
ATOM 534 C C . LEU A 1 74 ? 21.106 -4.956 -26.710 1.00 59.38 74 LEU A C 1
ATOM 536 O O . LEU A 1 74 ? 21.436 -6.138 -26.665 1.00 59.38 74 LEU A O 1
ATOM 540 N N . ALA A 1 75 ? 21.494 -4.146 -27.696 1.00 58.94 75 ALA A N 1
ATOM 541 C CA . ALA A 1 75 ? 22.328 -4.600 -28.810 1.00 58.94 75 ALA A CA 1
ATOM 542 C C . ALA A 1 75 ? 23.812 -4.760 -28.434 1.00 58.94 75 ALA A C 1
ATOM 544 O O . ALA A 1 75 ? 24.569 -5.385 -29.179 1.00 58.94 75 ALA A O 1
ATOM 545 N N . HIS A 1 76 ? 24.254 -4.172 -27.318 1.00 60.38 76 HIS A N 1
ATOM 546 C CA . HIS A 1 76 ? 25.657 -4.143 -26.909 1.00 60.38 76 HIS A CA 1
ATOM 547 C C . HIS A 1 76 ? 25.821 -4.643 -25.472 1.00 60.38 76 HIS A C 1
ATOM 549 O O . HIS A 1 76 ? 25.117 -4.220 -24.556 1.00 60.38 76 HIS A O 1
ATOM 555 N N . CYS A 1 77 ? 26.776 -5.549 -25.282 1.00 52.78 77 CYS A N 1
ATOM 556 C CA . CYS A 1 77 ? 27.222 -6.006 -23.974 1.00 52.78 77 CYS A CA 1
ATOM 557 C C . CYS A 1 77 ? 27.981 -4.872 -23.261 1.00 52.78 77 CYS A C 1
ATOM 559 O O . CYS A 1 77 ? 28.973 -4.374 -23.788 1.00 52.78 77 CYS A O 1
ATOM 561 N N . GLY A 1 78 ? 27.514 -4.464 -22.075 1.00 63.50 78 GLY A N 1
ATOM 562 C CA . GLY A 1 78 ? 28.168 -3.446 -21.235 1.00 63.50 78 GLY A CA 1
ATOM 563 C C . GLY A 1 78 ? 27.334 -2.199 -20.922 1.00 63.50 78 GLY A C 1
ATOM 564 O O . GLY A 1 78 ? 27.765 -1.377 -20.120 1.00 63.50 78 GLY A O 1
ATOM 565 N N . SER A 1 79 ? 26.139 -2.051 -21.499 1.00 62.97 79 SER A N 1
ATOM 566 C CA . SER A 1 79 ? 25.207 -0.981 -21.123 1.00 62.97 79 SER A CA 1
ATOM 567 C C . SER A 1 79 ? 24.356 -1.397 -19.920 1.00 62.97 79 SER A C 1
ATOM 569 O O . SER A 1 79 ? 23.752 -2.468 -19.933 1.00 62.97 79 SER A O 1
ATOM 571 N N . ALA A 1 80 ? 24.290 -0.549 -18.892 1.00 58.56 80 ALA A N 1
ATOM 572 C CA . ALA A 1 80 ? 23.343 -0.704 -17.792 1.00 58.56 80 ALA A CA 1
ATOM 573 C C . ALA A 1 80 ? 22.015 -0.032 -18.167 1.00 58.56 80 ALA A C 1
ATOM 575 O O . ALA A 1 80 ? 22.005 1.116 -18.610 1.00 58.56 80 ALA A O 1
ATOM 576 N N . LEU A 1 81 ? 20.906 -0.752 -18.000 1.00 59.50 81 LEU A N 1
ATOM 577 C CA . LEU A 1 81 ? 19.557 -0.210 -18.126 1.00 59.50 81 LEU A CA 1
ATOM 578 C C . LEU A 1 81 ? 18.925 -0.192 -16.736 1.00 59.50 81 LEU A C 1
ATOM 580 O O . LEU A 1 81 ? 18.816 -1.237 -16.096 1.00 59.50 81 LEU A O 1
ATOM 584 N N . GLU A 1 82 ? 18.482 0.977 -16.292 1.00 58.50 82 GLU A N 1
ATOM 585 C CA . GLU A 1 82 ? 17.664 1.102 -15.093 1.00 58.50 82 GLU A CA 1
ATOM 586 C C . GLU A 1 82 ? 16.191 1.199 -15.499 1.00 58.50 82 GLU A C 1
ATOM 588 O O . GLU A 1 82 ? 15.777 2.120 -16.204 1.00 58.50 82 GLU A O 1
ATOM 593 N N . VAL A 1 83 ? 15.381 0.232 -15.068 1.00 62.25 83 VAL A N 1
ATOM 594 C CA . VAL A 1 83 ? 13.926 0.307 -15.227 1.00 62.25 83 VAL A CA 1
ATOM 595 C C . VAL A 1 83 ? 13.379 1.157 -14.085 1.00 62.25 83 VAL A C 1
ATOM 597 O O . VAL A 1 83 ? 13.145 0.663 -12.987 1.00 62.25 83 VAL A O 1
ATOM 600 N N . VAL A 1 84 ? 13.179 2.448 -14.352 1.00 59.47 84 VAL A N 1
ATOM 601 C CA . VAL A 1 84 ? 12.798 3.434 -13.326 1.00 59.47 84 VAL A CA 1
ATOM 602 C C . VAL A 1 84 ? 11.366 3.224 -12.818 1.00 59.47 84 VAL A C 1
ATOM 604 O O . VAL A 1 84 ? 11.074 3.479 -11.649 1.00 59.47 84 VAL A O 1
ATOM 607 N N . ARG A 1 85 ? 10.431 2.788 -13.679 1.00 59.06 85 ARG A N 1
ATOM 608 C CA . ARG A 1 85 ? 9.029 2.598 -13.269 1.00 59.06 85 ARG A CA 1
ATOM 609 C C . ARG A 1 85 ? 8.209 1.768 -14.251 1.00 59.06 85 ARG A C 1
ATOM 611 O O . ARG A 1 85 ? 8.072 2.142 -15.411 1.00 59.06 85 ARG A O 1
ATOM 618 N N . LEU A 1 86 ? 7.558 0.720 -13.753 1.00 55.78 86 LEU A N 1
ATOM 619 C CA . LEU A 1 86 ? 6.459 0.045 -14.444 1.00 55.78 86 LEU A CA 1
ATOM 620 C C . LEU A 1 86 ? 5.143 0.515 -13.816 1.00 55.78 86 LEU A C 1
ATOM 622 O O . LEU A 1 86 ? 4.895 0.276 -12.638 1.00 55.78 86 LEU A O 1
ATOM 626 N N . ARG A 1 87 ? 4.307 1.224 -14.581 1.00 54.47 87 ARG A N 1
ATOM 627 C CA . ARG A 1 87 ? 2.933 1.559 -14.176 1.00 54.47 87 ARG A CA 1
ATOM 628 C C . ARG A 1 87 ? 1.975 0.681 -14.980 1.00 54.47 87 ARG A C 1
ATOM 630 O O . ARG A 1 87 ? 1.622 1.033 -16.100 1.00 54.47 87 ARG A O 1
ATOM 637 N N . GLY A 1 88 ? 1.620 -0.481 -14.436 1.00 51.78 88 GLY A N 1
ATOM 638 C CA . GLY A 1 88 ? 0.603 -1.363 -15.014 1.00 51.78 88 GLY A CA 1
ATOM 639 C C . GLY A 1 88 ? -0.815 -0.835 -14.777 1.00 51.78 88 GLY A C 1
ATOM 640 O O . GLY A 1 88 ? -1.058 -0.089 -13.825 1.00 51.78 88 GLY A O 1
ATOM 641 N N . THR A 1 89 ? -1.760 -1.218 -15.640 1.00 50.28 89 THR A N 1
ATOM 642 C CA . THR A 1 89 ? -3.193 -1.022 -15.372 1.00 50.28 89 THR A CA 1
ATOM 643 C C . THR A 1 89 ? -3.610 -1.863 -14.149 1.00 50.28 89 THR A C 1
ATOM 645 O O . THR A 1 89 ? -2.996 -2.892 -13.871 1.00 50.28 89 THR A O 1
ATOM 648 N N . PRO A 1 90 ? -4.631 -1.449 -13.375 1.00 52.88 90 PRO A N 1
ATOM 649 C CA . PRO A 1 90 ? -4.908 -1.967 -12.026 1.00 52.88 90 PRO A CA 1
ATOM 650 C C . PRO A 1 90 ? -5.437 -3.418 -11.942 1.00 52.88 90 PRO A C 1
ATOM 652 O O . PRO A 1 90 ? -5.999 -3.789 -10.914 1.00 52.88 90 PRO A O 1
ATOM 655 N N . ARG A 1 91 ? -5.270 -4.249 -12.981 1.00 47.91 91 ARG A N 1
ATOM 656 C CA . ARG A 1 91 ? -5.709 -5.657 -12.986 1.00 47.91 91 ARG A CA 1
ATOM 657 C C . ARG A 1 91 ? -4.640 -6.664 -12.538 1.00 47.91 91 ARG A C 1
ATOM 659 O O . ARG A 1 91 ? -5.024 -7.754 -12.139 1.00 47.91 91 ARG A O 1
ATOM 666 N N . ASP A 1 92 ? -3.371 -6.258 -12.447 1.00 52.31 92 ASP A N 1
ATOM 667 C CA . ASP A 1 92 ? -2.258 -7.112 -11.981 1.00 52.31 92 ASP A CA 1
ATOM 668 C C . ASP A 1 92 ? -1.753 -6.725 -10.583 1.00 52.31 92 ASP A C 1
ATOM 670 O O . ASP A 1 92 ? -0.568 -6.832 -10.259 1.00 52.31 92 ASP A O 1
ATOM 674 N N . GLN A 1 93 ? -2.636 -6.217 -9.721 1.00 69.69 93 GLN A N 1
ATOM 675 C CA . GLN A 1 93 ? -2.252 -6.024 -8.328 1.00 69.69 93 GLN A CA 1
ATOM 676 C C . GLN A 1 93 ? -2.197 -7.395 -7.655 1.00 69.69 93 GLN A C 1
ATOM 678 O O . GLN A 1 93 ? -3.233 -8.041 -7.510 1.00 69.69 93 GLN A O 1
ATOM 683 N N . CYS A 1 94 ? -0.995 -7.809 -7.234 1.00 84.56 94 CYS A N 1
ATOM 684 C CA . CYS A 1 94 ? -0.760 -8.994 -6.403 1.00 84.56 94 CYS A CA 1
ATOM 685 C C . CYS A 1 94 ? -1.908 -9.164 -5.389 1.00 84.56 94 CYS A C 1
ATOM 687 O O . CYS A 1 94 ? -2.218 -8.180 -4.708 1.00 84.56 94 CYS A O 1
ATOM 689 N N . PRO A 1 95 ? -2.579 -10.326 -5.305 1.00 92.56 95 PRO A N 1
ATOM 690 C CA . PRO A 1 95 ? -3.668 -10.533 -4.354 1.00 92.56 95 PRO A CA 1
ATOM 691 C C . PRO A 1 95 ? -3.279 -10.064 -2.945 1.00 92.56 95 PRO A C 1
ATOM 693 O O . PRO A 1 95 ? -2.133 -10.230 -2.519 1.00 92.56 95 PRO A O 1
ATOM 696 N N . LEU A 1 96 ? -4.196 -9.379 -2.255 1.00 93.00 96 LEU A N 1
ATOM 697 C CA . LEU A 1 96 ? -3.876 -8.697 -0.996 1.00 93.00 96 LEU A CA 1
ATOM 698 C C . LEU A 1 96 ? -3.386 -9.682 0.077 1.00 93.00 96 LEU A C 1
ATOM 700 O O . LEU A 1 96 ? -2.422 -9.397 0.781 1.00 93.00 96 LEU A O 1
ATOM 704 N N . ASP A 1 97 ? -3.991 -10.861 0.148 1.00 93.81 97 ASP A N 1
ATOM 705 C CA . ASP A 1 97 ? -3.573 -11.973 1.002 1.00 93.81 97 ASP A CA 1
ATOM 706 C C . ASP A 1 97 ? -2.132 -12.426 0.716 1.00 93.81 97 ASP A C 1
ATOM 708 O O . ASP A 1 97 ? -1.345 -12.608 1.648 1.00 93.81 97 ASP A O 1
ATOM 712 N N . VAL A 1 98 ? -1.748 -12.530 -0.560 1.00 95.81 98 VAL A N 1
ATOM 713 C CA . VAL A 1 98 ? -0.375 -12.868 -0.966 1.00 95.81 98 VAL A CA 1
ATOM 714 C C . VAL A 1 98 ? 0.590 -11.751 -0.579 1.00 95.81 98 VAL A C 1
ATOM 716 O O . VAL A 1 98 ? 1.652 -12.027 -0.022 1.00 95.81 98 VAL A O 1
ATOM 719 N N . LEU A 1 99 ? 0.231 -10.487 -0.822 1.00 95.69 99 LEU A N 1
ATOM 720 C CA . LEU A 1 99 ? 1.073 -9.342 -0.473 1.00 95.69 99 LEU A CA 1
ATOM 721 C C . LEU A 1 99 ? 1.303 -9.243 1.042 1.00 95.69 99 LEU A C 1
ATOM 723 O O . LEU A 1 99 ? 2.440 -9.055 1.479 1.00 95.69 99 LEU A O 1
ATOM 727 N N . VAL A 1 100 ? 0.243 -9.417 1.835 1.00 96.38 100 VAL A N 1
ATOM 728 C CA . VAL A 1 100 ? 0.329 -9.500 3.296 1.00 96.38 100 VAL A CA 1
ATOM 729 C C . VAL A 1 100 ? 1.213 -10.677 3.698 1.00 96.38 100 VAL A C 1
ATOM 731 O O . VAL A 1 100 ? 2.154 -10.481 4.459 1.00 96.38 100 VAL A O 1
ATOM 734 N N . GLY A 1 101 ? 0.998 -11.868 3.132 1.00 95.94 101 GLY A N 1
ATOM 735 C CA . GLY A 1 101 ? 1.809 -13.053 3.422 1.00 95.94 101 GLY A CA 1
ATOM 736 C C . GLY A 1 101 ? 3.300 -12.851 3.136 1.00 95.94 101 GLY A C 1
ATOM 737 O O . GLY A 1 101 ? 4.146 -13.227 3.950 1.00 95.94 101 GLY A O 1
ATOM 738 N N . VAL A 1 102 ? 3.640 -12.199 2.021 1.00 97.56 102 VAL A N 1
ATOM 739 C CA . VAL A 1 102 ? 5.025 -11.840 1.678 1.00 97.56 102 VAL A CA 1
ATOM 740 C C . VAL A 1 102 ? 5.604 -10.860 2.698 1.00 97.56 102 VAL A C 1
ATOM 742 O O . VAL A 1 102 ? 6.719 -11.084 3.170 1.00 97.56 102 VAL A O 1
ATOM 745 N N . ALA A 1 103 ? 4.862 -9.816 3.082 1.00 97.25 103 ALA A N 1
ATOM 746 C CA . ALA A 1 103 ? 5.307 -8.855 4.093 1.00 97.25 103 ALA A CA 1
ATOM 747 C C . ALA A 1 103 ? 5.541 -9.531 5.457 1.00 97.25 103 ALA A C 1
ATOM 749 O O . ALA A 1 103 ? 6.581 -9.323 6.086 1.00 97.25 103 ALA A O 1
ATOM 750 N N . SER A 1 104 ? 4.622 -10.402 5.879 1.00 96.25 104 SER A N 1
ATOM 751 C CA . SER A 1 104 ? 4.711 -11.179 7.119 1.00 96.25 104 SER A CA 1
ATOM 752 C C . SER A 1 104 ? 5.934 -12.094 7.140 1.00 96.25 104 SER A C 1
ATOM 754 O O . SER A 1 104 ? 6.691 -12.102 8.113 1.00 96.25 104 SER A O 1
ATOM 756 N N . LEU A 1 105 ? 6.175 -12.842 6.057 1.00 97.44 105 LEU A N 1
ATOM 757 C CA . LEU A 1 105 ? 7.353 -13.703 5.933 1.00 97.44 105 LEU A CA 1
ATOM 758 C C . LEU A 1 105 ? 8.641 -12.875 5.901 1.00 97.44 105 LEU A C 1
ATOM 760 O O . LEU A 1 105 ? 9.590 -13.197 6.615 1.00 97.44 105 LEU A O 1
ATOM 764 N N . ALA A 1 106 ? 8.670 -11.781 5.138 1.00 97.44 106 ALA A N 1
ATOM 765 C CA . ALA A 1 106 ? 9.827 -10.894 5.070 1.00 97.44 106 ALA A CA 1
ATOM 766 C C . ALA A 1 106 ? 10.161 -10.286 6.440 1.00 97.44 106 ALA A C 1
ATOM 768 O O . ALA A 1 106 ? 11.333 -10.238 6.810 1.00 97.44 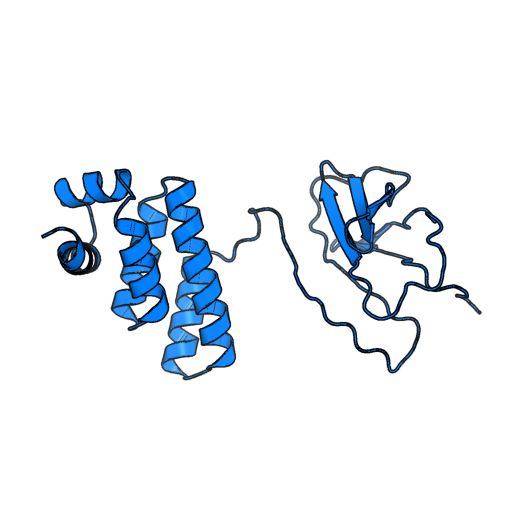106 ALA A O 1
ATOM 769 N N . ARG A 1 107 ? 9.153 -9.890 7.229 1.00 96.88 107 ARG A N 1
ATOM 770 C CA . ARG A 1 107 ? 9.324 -9.425 8.615 1.00 96.88 107 ARG A CA 1
ATOM 771 C C . ARG A 1 107 ? 9.855 -10.539 9.516 1.00 96.88 107 ARG A C 1
ATOM 773 O O . ARG A 1 107 ? 10.848 -10.327 10.207 1.00 96.88 107 ARG A O 1
ATOM 780 N N . LYS A 1 108 ? 9.243 -11.729 9.470 1.00 97.38 108 LYS A N 1
ATOM 781 C CA . LYS A 1 108 ? 9.623 -12.893 10.290 1.00 97.38 108 LYS A CA 1
ATOM 782 C C . LYS A 1 108 ? 11.066 -13.341 10.053 1.00 97.38 108 LYS A C 1
ATOM 784 O O . LYS A 1 108 ? 11.756 -13.694 11.004 1.00 97.38 108 LYS A O 1
ATOM 789 N N . TYR A 1 109 ? 11.518 -13.314 8.801 1.00 97.75 109 TYR A N 1
ATOM 790 C CA . TYR A 1 109 ? 12.873 -13.713 8.406 1.00 97.75 109 TYR A CA 1
ATOM 791 C C . TYR A 1 109 ? 13.831 -12.528 8.215 1.00 97.75 109 TYR A C 1
ATOM 793 O O . TYR A 1 109 ? 14.942 -12.718 7.727 1.00 97.75 109 TYR A O 1
ATOM 801 N N . MET A 1 110 ? 13.421 -11.313 8.599 1.00 96.69 110 MET A N 1
ATOM 802 C CA . MET A 1 110 ? 14.226 -10.085 8.525 1.00 96.69 110 MET A CA 1
ATOM 803 C C . MET A 1 110 ? 14.813 -9.790 7.131 1.00 96.69 110 MET A C 1
ATOM 805 O O . MET A 1 110 ? 15.902 -9.230 6.999 1.00 96.69 110 MET A O 1
ATOM 809 N N . VAL A 1 111 ? 14.084 -10.133 6.067 1.00 97.56 111 VAL A N 1
ATOM 810 C CA . VAL A 1 111 ? 14.492 -9.870 4.680 1.00 97.56 111 VAL A CA 1
ATOM 811 C C . VAL A 1 111 ? 14.168 -8.416 4.332 1.00 97.56 111 VAL A C 1
ATOM 813 O O . VAL A 1 111 ? 13.120 -8.107 3.764 1.00 97.56 111 VAL A O 1
ATOM 816 N N . SER A 1 112 ? 15.073 -7.509 4.698 1.00 95.88 112 SER A N 1
ATOM 817 C CA . SER A 1 112 ? 14.869 -6.054 4.643 1.00 95.88 112 SER A CA 1
ATOM 818 C C . SER A 1 112 ? 14.458 -5.528 3.264 1.00 95.88 112 SER A C 1
ATOM 820 O O . SER A 1 112 ? 13.545 -4.711 3.178 1.00 95.88 112 SER A O 1
ATOM 822 N N . ALA A 1 113 ? 15.072 -6.025 2.186 1.00 94.44 113 ALA A N 1
ATOM 823 C CA . ALA A 1 113 ? 14.764 -5.591 0.823 1.00 94.44 113 ALA A CA 1
ATOM 824 C C . ALA A 1 113 ? 13.305 -5.892 0.431 1.00 94.44 113 ALA A C 1
ATOM 826 O O . ALA A 1 113 ? 12.596 -5.017 -0.063 1.00 94.44 113 ALA A O 1
ATOM 827 N N . ILE A 1 114 ? 12.830 -7.111 0.706 1.00 95.12 114 ILE A N 1
ATOM 828 C CA . ILE A 1 114 ? 11.450 -7.519 0.404 1.00 95.12 114 ILE A CA 1
ATOM 829 C C . ILE A 1 114 ? 10.463 -6.831 1.345 1.00 95.12 114 ILE A C 1
ATOM 831 O O . ILE A 1 114 ? 9.387 -6.413 0.917 1.00 95.12 114 ILE A O 1
ATOM 835 N N . LEU A 1 115 ? 10.831 -6.662 2.617 1.00 96.69 115 LEU A N 1
ATOM 836 C CA . LEU A 1 115 ? 10.004 -5.940 3.576 1.00 96.69 115 LEU A CA 1
ATOM 837 C C . LEU A 1 115 ? 9.786 -4.485 3.138 1.00 96.69 115 LEU A C 1
ATOM 839 O O . LEU A 1 115 ? 8.657 -4.009 3.193 1.00 96.69 115 LEU A O 1
ATOM 843 N N . ALA A 1 116 ? 10.825 -3.799 2.653 1.00 94.62 116 ALA A N 1
ATOM 844 C CA . ALA A 1 116 ? 10.707 -2.432 2.149 1.00 94.62 116 ALA A CA 1
ATOM 845 C C . ALA A 1 116 ? 9.753 -2.346 0.945 1.00 94.62 116 ALA A C 1
ATOM 847 O O . ALA A 1 116 ? 8.819 -1.547 0.961 1.00 94.62 116 ALA A O 1
ATOM 848 N N . VAL A 1 117 ? 9.927 -3.213 -0.059 1.00 94.88 117 VAL A N 1
ATOM 849 C CA . VAL A 1 117 ? 9.073 -3.221 -1.262 1.00 94.88 117 VAL A CA 1
ATOM 850 C C . VAL A 1 117 ? 7.617 -3.556 -0.921 1.00 94.88 117 VAL A C 1
ATOM 852 O O . VAL A 1 117 ? 6.699 -2.875 -1.373 1.00 94.88 117 VAL A O 1
ATOM 855 N N . SER A 1 118 ? 7.392 -4.582 -0.098 1.00 96.44 118 SER A N 1
ATOM 856 C CA . SER A 1 118 ? 6.043 -4.984 0.321 1.00 96.44 118 SER A CA 1
ATOM 857 C C . SER A 1 118 ? 5.361 -3.928 1.198 1.00 96.44 118 SER A C 1
ATOM 859 O O . SER A 1 118 ? 4.161 -3.708 1.058 1.00 96.44 118 SER A O 1
ATOM 861 N N . THR A 1 119 ? 6.121 -3.216 2.036 1.00 97.38 119 THR A N 1
ATOM 862 C CA . THR A 1 119 ? 5.624 -2.086 2.836 1.00 97.38 119 THR A CA 1
ATOM 863 C C . THR A 1 119 ? 5.113 -0.956 1.946 1.00 97.38 119 THR A C 1
ATOM 865 O O . THR A 1 119 ? 4.005 -0.473 2.168 1.00 97.38 119 THR A O 1
ATOM 868 N N . GLU A 1 120 ? 5.874 -0.550 0.926 1.00 96.44 120 GLU A N 1
ATOM 869 C CA . GLU A 1 120 ? 5.425 0.490 -0.010 1.00 96.44 120 GLU A CA 1
ATOM 870 C C . GLU A 1 120 ? 4.194 0.036 -0.805 1.00 96.44 120 GLU A C 1
ATOM 872 O O . GLU A 1 120 ? 3.210 0.766 -0.890 1.00 96.44 120 GLU A O 1
ATOM 877 N N . ALA A 1 121 ? 4.177 -1.214 -1.277 1.00 94.56 121 ALA A N 1
ATOM 878 C CA . ALA A 1 121 ? 3.016 -1.769 -1.969 1.00 94.56 121 ALA A CA 1
ATOM 879 C C . ALA A 1 121 ? 1.752 -1.823 -1.084 1.00 94.56 121 ALA A C 1
ATOM 881 O O . ALA A 1 121 ? 0.642 -1.606 -1.574 1.00 94.56 121 ALA A O 1
ATOM 882 N N . LEU A 1 122 ? 1.894 -2.095 0.220 1.00 96.94 122 LEU A N 1
ATOM 883 C CA . LEU A 1 122 ? 0.779 -2.060 1.172 1.00 96.94 122 LEU A CA 1
ATOM 884 C C . LEU A 1 122 ? 0.292 -0.628 1.431 1.00 96.94 122 LEU A C 1
ATOM 886 O O . LEU A 1 122 ? -0.917 -0.412 1.473 1.00 96.94 122 LEU A O 1
ATOM 890 N N . LYS A 1 123 ? 1.190 0.362 1.538 1.00 97.31 123 LYS A N 1
ATOM 891 C CA . LYS A 1 123 ? 0.804 1.784 1.641 1.00 97.31 123 LYS A CA 1
ATOM 892 C C . LYS A 1 123 ? 0.025 2.247 0.408 1.00 97.31 123 LYS A C 1
ATOM 894 O O . LYS A 1 123 ? -1.036 2.856 0.543 1.00 97.31 123 LYS A O 1
ATOM 899 N N . ASP A 1 124 ? 0.498 1.887 -0.783 1.00 95.12 124 ASP A N 1
ATOM 900 C CA . ASP A 1 124 ? -0.206 2.165 -2.038 1.00 95.12 124 ASP A CA 1
ATOM 901 C C . ASP A 1 124 ? -1.584 1.489 -2.067 1.00 95.12 124 ASP A C 1
ATOM 903 O O . ASP A 1 124 ? -2.562 2.063 -2.565 1.00 95.12 124 ASP A O 1
ATOM 907 N N . ARG A 1 125 ? -1.698 0.282 -1.490 1.00 95.25 125 ARG A N 1
ATOM 908 C CA . ARG A 1 125 ? -2.977 -0.425 -1.374 1.00 95.25 125 ARG A CA 1
ATOM 909 C C . ARG A 1 125 ? -3.952 0.290 -0.446 1.00 95.25 125 ARG A C 1
ATOM 911 O O . ARG A 1 125 ? -5.113 0.414 -0.820 1.00 95.25 125 ARG A O 1
ATOM 918 N N . VAL A 1 126 ? -3.497 0.788 0.703 1.00 97.19 126 VAL A N 1
ATOM 919 C CA . VAL A 1 126 ? -4.306 1.599 1.633 1.00 97.19 126 VAL A CA 1
ATOM 920 C C . VAL A 1 126 ? -4.844 2.841 0.925 1.00 97.19 126 VAL A C 1
ATOM 922 O O . VAL A 1 126 ? -6.051 3.085 0.931 1.00 97.19 126 VAL A O 1
ATOM 925 N N . ALA A 1 127 ? -3.968 3.590 0.247 1.00 96.12 127 ALA A N 1
ATOM 926 C CA . ALA A 1 127 ? -4.364 4.783 -0.500 1.00 96.12 127 ALA A CA 1
ATOM 927 C C . ALA A 1 127 ? -5.392 4.453 -1.599 1.00 96.12 127 ALA A C 1
ATOM 929 O O . ALA A 1 127 ? -6.393 5.153 -1.765 1.00 96.12 127 ALA A O 1
ATOM 930 N N . SER A 1 128 ? -5.184 3.341 -2.311 1.00 93.81 128 SER A N 1
ATOM 931 C CA . SER A 1 128 ? -6.096 2.859 -3.354 1.00 93.81 128 SER A CA 1
ATOM 932 C C . SER A 1 128 ? -7.432 2.351 -2.804 1.00 93.81 128 SER A C 1
ATOM 934 O O . SER A 1 128 ? -8.459 2.495 -3.466 1.00 93.81 128 SER A O 1
ATOM 936 N N . ALA A 1 129 ? -7.441 1.726 -1.625 1.00 95.94 129 ALA A N 1
ATOM 937 C CA . ALA A 1 129 ? -8.654 1.259 -0.960 1.00 95.94 129 ALA A CA 1
ATOM 938 C C . ALA A 1 129 ? -9.524 2.449 -0.550 1.00 95.94 129 ALA A C 1
ATOM 940 O O . ALA A 1 129 ? -10.692 2.504 -0.928 1.00 95.94 129 ALA A O 1
ATOM 941 N N . LYS A 1 130 ? -8.923 3.467 0.078 1.00 97.12 130 LYS A N 1
ATOM 942 C CA . LYS A 1 130 ? -9.601 4.726 0.408 1.00 97.12 130 LYS A CA 1
ATOM 943 C C . LYS A 1 130 ? -10.185 5.410 -0.828 1.00 97.12 130 LYS A C 1
ATOM 945 O O . LYS A 1 130 ? -11.362 5.751 -0.842 1.00 97.12 130 LYS A O 1
ATOM 950 N N . LEU A 1 131 ? -9.395 5.567 -1.896 1.00 95.06 131 LEU A N 1
ATOM 951 C CA . LEU A 1 131 ? -9.863 6.207 -3.134 1.00 95.06 131 LEU A CA 1
ATOM 952 C C . LEU A 1 131 ? -11.087 5.495 -3.735 1.00 95.06 131 LEU A C 1
ATOM 954 O O . LEU A 1 131 ? -11.969 6.139 -4.300 1.00 95.06 131 LEU A O 1
ATOM 958 N N . ARG A 1 132 ? -11.139 4.165 -3.607 1.00 94.88 132 ARG A N 1
ATOM 959 C CA . ARG A 1 132 ? -12.236 3.323 -4.102 1.00 94.88 132 ARG A CA 1
ATOM 960 C C . ARG A 1 132 ? -13.357 3.111 -3.083 1.00 94.88 132 ARG A C 1
ATOM 962 O O . ARG A 1 132 ? -14.316 2.427 -3.419 1.00 94.88 132 ARG A O 1
ATOM 969 N N . ARG A 1 133 ? -13.244 3.689 -1.880 1.00 96.88 133 ARG A N 1
ATOM 970 C CA . ARG A 1 133 ? -14.168 3.490 -0.749 1.00 96.88 133 ARG A CA 1
ATOM 971 C C . ARG A 1 133 ? -14.338 2.011 -0.377 1.00 96.88 133 ARG A C 1
ATOM 973 O O . ARG A 1 133 ? -15.414 1.558 -0.011 1.00 96.88 133 ARG A O 1
ATOM 980 N N . ASP A 1 134 ? -13.256 1.251 -0.506 1.00 97.00 134 ASP A N 1
ATOM 981 C CA . ASP A 1 134 ? -13.201 -0.183 -0.230 1.00 97.00 134 ASP A CA 1
ATOM 982 C C . ASP A 1 134 ? -12.766 -0.405 1.225 1.00 97.00 134 ASP A C 1
ATOM 984 O O . ASP A 1 134 ? -11.576 -0.546 1.522 1.00 97.00 134 ASP A O 1
ATOM 988 N N . VAL A 1 135 ? -13.741 -0.361 2.139 1.00 98.12 135 VAL A N 1
ATOM 989 C CA . VAL A 1 135 ? -13.510 -0.512 3.585 1.00 98.12 135 VAL A CA 1
ATOM 990 C C . VAL A 1 135 ? -12.885 -1.871 3.900 1.00 98.12 135 VAL A C 1
ATOM 992 O O . VAL A 1 135 ? -11.910 -1.922 4.642 1.00 98.12 135 VAL A O 1
ATOM 995 N N . GLY A 1 136 ? -13.371 -2.955 3.289 1.00 97.19 136 GLY A N 1
ATOM 996 C CA . GLY A 1 136 ? -12.880 -4.307 3.568 1.00 97.19 136 GLY A CA 1
ATOM 997 C C . GLY A 1 136 ? -11.400 -4.486 3.218 1.00 97.19 136 GLY A C 1
ATOM 998 O O . GLY A 1 136 ? -10.629 -5.018 4.016 1.00 97.19 136 GLY A O 1
ATOM 999 N N . ALA A 1 137 ? -10.957 -3.983 2.058 1.00 96.25 137 ALA A N 1
ATOM 1000 C CA . ALA A 1 137 ? -9.535 -4.025 1.712 1.00 96.25 137 ALA A CA 1
ATOM 1001 C C . ALA A 1 137 ? -8.683 -3.138 2.634 1.00 96.25 137 ALA A C 1
ATOM 1003 O O . ALA A 1 137 ? -7.552 -3.503 2.963 1.00 96.25 137 ALA A O 1
ATOM 1004 N N . PHE A 1 138 ? -9.202 -1.976 3.043 1.00 98.31 138 PHE A N 1
ATOM 1005 C CA . PHE A 1 138 ? -8.509 -1.080 3.969 1.00 98.31 138 PHE A CA 1
ATOM 1006 C C . PHE A 1 138 ? -8.324 -1.738 5.342 1.00 98.31 138 PHE A C 1
ATOM 1008 O O . PHE A 1 138 ? -7.208 -1.797 5.862 1.00 98.31 138 PHE A O 1
ATOM 1015 N N . GLU A 1 139 ? -9.411 -2.274 5.893 1.00 98.38 139 GLU A N 1
ATOM 1016 C CA . GLU A 1 139 ? -9.454 -2.991 7.161 1.00 98.38 139 GLU A CA 1
ATOM 1017 C C . GLU A 1 139 ? -8.488 -4.177 7.157 1.00 98.38 139 GLU A C 1
ATOM 1019 O O . GLU A 1 139 ? -7.672 -4.305 8.069 1.00 98.38 139 GLU A O 1
ATOM 1024 N N . GLN A 1 140 ? -8.501 -4.993 6.099 1.00 97.88 140 GLN A N 1
ATOM 1025 C CA . GLN A 1 140 ? -7.613 -6.148 5.980 1.00 97.88 140 GLN A CA 1
ATOM 1026 C C . GLN A 1 140 ? -6.127 -5.747 6.004 1.00 97.88 140 GLN A C 1
ATOM 1028 O O . GLN A 1 140 ? -5.314 -6.432 6.632 1.00 97.88 140 GLN A O 1
ATOM 1033 N N . VAL A 1 141 ? -5.751 -4.633 5.358 1.00 98.00 141 VAL A N 1
ATOM 1034 C CA . VAL A 1 141 ? -4.366 -4.132 5.406 1.00 98.00 141 VAL A CA 1
ATOM 1035 C C . VAL A 1 141 ? -4.006 -3.633 6.806 1.00 98.00 141 VAL A C 1
ATOM 1037 O O . VAL A 1 141 ? -2.919 -3.947 7.296 1.00 98.00 141 VAL A O 1
ATOM 1040 N N . LEU A 1 142 ? -4.890 -2.876 7.461 1.00 98.50 142 LEU A N 1
ATOM 1041 C CA . LEU A 1 142 ? -4.631 -2.342 8.800 1.00 98.50 142 LEU A CA 1
ATOM 1042 C C . LEU A 1 142 ? -4.541 -3.467 9.843 1.00 98.50 142 LEU A C 1
ATOM 1044 O O . LEU A 1 142 ? -3.578 -3.503 10.607 1.00 98.50 142 LEU A O 1
ATOM 1048 N N . ALA A 1 143 ? -5.451 -4.442 9.809 1.00 98.31 143 ALA A N 1
ATOM 1049 C CA . ALA A 1 143 ? -5.416 -5.622 10.675 1.00 98.31 143 ALA A CA 1
ATOM 1050 C C . ALA A 1 143 ? -4.102 -6.407 10.520 1.00 98.31 143 ALA A C 1
ATOM 1052 O O . ALA A 1 143 ? -3.459 -6.784 11.506 1.00 98.31 143 ALA A O 1
ATOM 1053 N N . ALA A 1 144 ? -3.648 -6.600 9.276 1.00 97.69 144 ALA A N 1
ATOM 1054 C CA . ALA A 1 144 ? -2.360 -7.225 8.996 1.00 97.69 144 ALA A CA 1
ATOM 1055 C C . ALA A 1 144 ? -1.184 -6.394 9.531 1.00 97.69 144 ALA A C 1
ATOM 1057 O O . ALA A 1 144 ? -0.241 -6.951 10.099 1.00 97.69 144 ALA A O 1
ATOM 1058 N N . ALA A 1 145 ? -1.236 -5.068 9.378 1.00 98.12 145 ALA A N 1
ATOM 1059 C CA . ALA A 1 145 ? -0.193 -4.177 9.867 1.00 98.12 145 ALA A CA 1
ATOM 1060 C C . ALA A 1 145 ? -0.079 -4.194 11.398 1.00 98.12 145 ALA A C 1
ATOM 1062 O O . ALA A 1 145 ? 1.038 -4.186 11.915 1.00 98.12 145 ALA A O 1
ATOM 1063 N N . VAL A 1 146 ? -1.206 -4.276 12.113 1.00 98.00 146 VAL A N 1
ATOM 1064 C CA . VAL A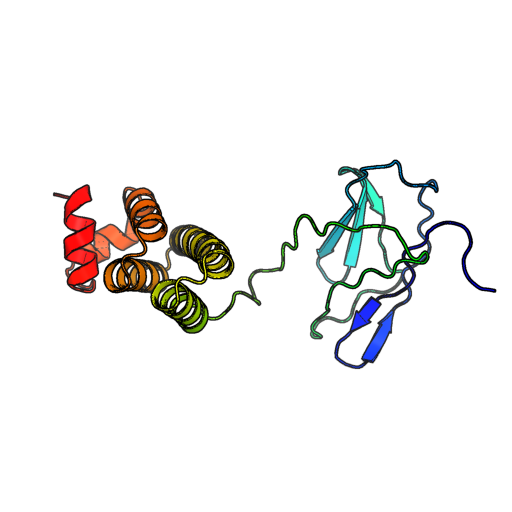 1 146 ? -1.242 -4.450 13.574 1.00 98.00 146 VAL A CA 1
ATOM 1065 C C . VAL A 1 146 ? -0.679 -5.816 13.966 1.00 98.00 146 VAL A C 1
ATOM 1067 O O . VAL A 1 146 ? 0.239 -5.892 14.780 1.00 98.00 146 VAL A O 1
ATOM 1070 N N . SER A 1 147 ? -1.160 -6.888 13.333 1.00 97.62 147 SER A N 1
ATOM 1071 C CA . SER A 1 147 ? -0.786 -8.270 13.674 1.00 97.62 147 SER A CA 1
ATOM 1072 C C . SER A 1 147 ? 0.707 -8.562 13.502 1.00 97.62 147 SER A C 1
ATOM 1074 O O . SER A 1 147 ? 1.287 -9.323 14.274 1.00 97.62 147 SER A O 1
ATOM 1076 N N . TRP A 1 148 ? 1.338 -7.969 12.485 1.00 97.38 148 TRP A N 1
ATOM 1077 C CA . TRP A 1 148 ? 2.746 -8.208 12.146 1.00 97.38 148 TRP A CA 1
ATOM 1078 C C . TRP A 1 148 ? 3.686 -7.074 12.561 1.00 97.38 148 TRP A C 1
ATOM 1080 O O . TRP A 1 148 ? 4.863 -7.095 12.189 1.00 97.38 148 TRP A O 1
ATOM 1090 N N . ASP A 1 149 ? 3.184 -6.101 13.326 1.00 97.38 149 ASP A N 1
ATOM 1091 C CA . ASP A 1 149 ? 3.948 -4.933 13.771 1.00 97.38 149 ASP A CA 1
ATOM 1092 C C . ASP A 1 149 ? 4.621 -4.192 12.592 1.00 97.38 149 ASP A C 1
ATOM 1094 O O . ASP A 1 149 ? 5.805 -3.840 12.595 1.00 97.38 149 ASP A O 1
ATOM 1098 N N . LEU A 1 150 ? 3.856 -3.981 11.516 1.00 97.50 150 LEU A N 1
ATOM 1099 C CA . LEU A 1 150 ? 4.288 -3.224 10.340 1.00 97.50 150 LEU A CA 1
ATOM 1100 C C . LEU A 1 150 ? 4.044 -1.730 10.576 1.00 97.50 150 LEU A C 1
ATOM 1102 O O . LEU A 1 150 ? 3.196 -1.113 9.929 1.00 97.50 150 LEU A O 1
ATOM 1106 N N . VAL A 1 151 ? 4.803 -1.144 11.507 1.00 97.69 151 VAL A N 1
ATOM 1107 C CA . VAL A 1 151 ? 4.619 0.236 11.998 1.00 97.69 151 VAL A CA 1
ATOM 1108 C C . VAL A 1 151 ? 4.453 1.252 10.863 1.00 97.69 151 VAL A C 1
ATOM 1110 O O . VAL A 1 151 ? 3.535 2.061 10.896 1.00 97.69 151 VAL A O 1
ATOM 1113 N N . ALA A 1 152 ? 5.275 1.178 9.812 1.00 98.00 152 ALA A N 1
ATOM 1114 C CA . ALA A 1 152 ? 5.201 2.116 8.691 1.00 98.00 152 ALA A CA 1
ATOM 1115 C C . ALA A 1 152 ? 3.885 2.026 7.891 1.00 98.00 152 ALA A C 1
ATOM 1117 O O . ALA A 1 152 ? 3.399 3.049 7.410 1.00 98.00 152 ALA A O 1
ATOM 1118 N N . VAL A 1 153 ? 3.313 0.825 7.740 1.00 98.31 153 VAL A N 1
ATOM 1119 C CA . VAL A 1 153 ? 2.008 0.626 7.084 1.00 98.31 153 VAL A CA 1
ATOM 1120 C C . VAL A 1 153 ? 0.892 1.095 8.013 1.00 98.31 153 VAL A C 1
ATOM 1122 O O . VAL A 1 153 ? 0.021 1.843 7.582 1.00 98.31 153 VAL A O 1
ATOM 1125 N N . ARG A 1 154 ? 0.964 0.725 9.299 1.00 98.50 154 ARG A N 1
ATOM 1126 C CA . ARG A 1 154 ? 0.005 1.125 10.337 1.00 98.50 154 ARG A CA 1
ATOM 1127 C C . ARG A 1 154 ? -0.106 2.647 10.441 1.00 98.50 154 ARG A C 1
ATOM 1129 O O . ARG A 1 154 ? -1.204 3.180 10.357 1.00 98.50 154 ARG A O 1
ATOM 1136 N N . THR A 1 155 ? 1.015 3.363 10.544 1.00 98.50 155 THR A N 1
ATOM 1137 C CA . THR A 1 155 ? 1.024 4.834 10.600 1.00 98.50 155 THR A CA 1
ATOM 1138 C C . THR A 1 155 ? 0.428 5.461 9.339 1.00 98.50 155 THR A C 1
ATOM 1140 O O . THR A 1 155 ? -0.362 6.394 9.451 1.00 98.50 155 THR A O 1
ATOM 1143 N N . ALA A 1 156 ? 0.760 4.946 8.150 1.00 98.31 156 ALA A N 1
ATOM 1144 C CA . ALA A 1 156 ? 0.198 5.448 6.895 1.00 98.31 156 ALA A CA 1
ATOM 1145 C C . ALA A 1 156 ? -1.319 5.200 6.794 1.00 98.31 156 ALA A C 1
ATOM 1147 O O . ALA A 1 156 ? -2.056 6.069 6.335 1.00 98.31 156 ALA A O 1
ATOM 1148 N N . ALA A 1 157 ? -1.791 4.041 7.258 1.00 98.31 157 ALA A N 1
ATOM 1149 C CA . ALA A 1 157 ? -3.212 3.721 7.326 1.00 98.31 157 ALA A CA 1
ATOM 1150 C C . ALA A 1 157 ? -3.961 4.621 8.313 1.00 98.31 157 ALA A C 1
ATOM 1152 O O . ALA A 1 157 ? -4.980 5.193 7.944 1.00 98.31 157 ALA A O 1
ATOM 1153 N N . LEU A 1 158 ? -3.437 4.826 9.524 1.00 98.38 158 LEU A N 1
ATOM 1154 C CA . LEU A 1 158 ? -4.051 5.730 10.502 1.00 98.38 158 LEU A CA 1
ATOM 1155 C C . LEU A 1 158 ? -4.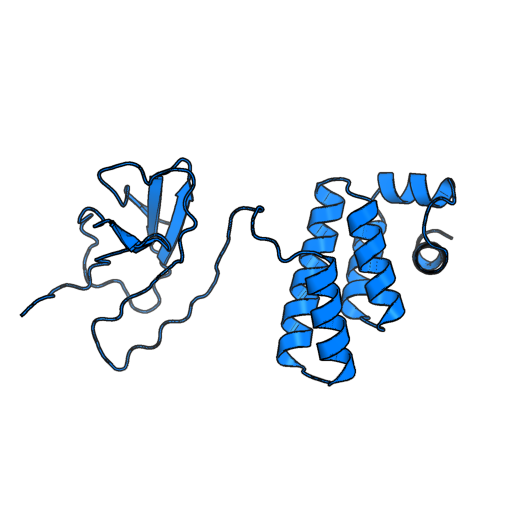106 7.178 10.001 1.00 98.38 158 LEU A C 1
ATOM 1157 O O . LEU A 1 158 ? -5.084 7.875 10.254 1.00 98.38 158 LEU A O 1
ATOM 1161 N N . ASP A 1 159 ? -3.090 7.637 9.268 1.00 98.31 159 ASP A N 1
ATOM 1162 C CA . ASP A 1 159 ? -3.125 8.966 8.656 1.00 98.31 159 ASP A CA 1
ATOM 1163 C C . ASP A 1 159 ? -4.198 9.062 7.562 1.00 98.31 159 ASP A C 1
ATOM 1165 O O . ASP A 1 159 ? -4.991 10.002 7.560 1.00 98.31 159 ASP A O 1
ATOM 1169 N N . ALA A 1 160 ? -4.292 8.047 6.697 1.00 97.94 160 ALA A N 1
ATOM 1170 C CA . ALA A 1 160 ? -5.308 7.973 5.650 1.00 97.94 160 ALA A CA 1
ATOM 1171 C C . ALA A 1 160 ? -6.741 7.823 6.193 1.00 97.94 160 ALA A C 1
ATOM 1173 O O . ALA A 1 160 ? -7.684 8.236 5.517 1.00 97.94 160 ALA A O 1
ATOM 1174 N N . ALA A 1 161 ? -6.909 7.230 7.379 1.00 98.25 161 ALA A N 1
ATOM 1175 C CA . ALA A 1 161 ? -8.207 6.988 8.003 1.00 98.25 161 ALA A CA 1
ATOM 1176 C C . ALA A 1 161 ? -8.883 8.270 8.514 1.00 98.25 161 ALA A C 1
ATOM 1178 O O . ALA A 1 161 ? -10.109 8.321 8.559 1.00 98.25 161 ALA A O 1
ATOM 1179 N N . LYS A 1 162 ? -8.121 9.317 8.863 1.00 98.25 162 LYS A N 1
ATOM 1180 C CA . LYS A 1 162 ? -8.648 10.555 9.480 1.00 98.25 162 LYS A CA 1
ATOM 1181 C C . LYS A 1 162 ? -9.799 11.198 8.701 1.00 98.25 162 LYS A C 1
ATOM 1183 O O . LYS A 1 162 ? -10.699 11.771 9.304 1.00 98.25 162 LYS A O 1
ATOM 1188 N N . ASP A 1 163 ? -9.759 11.106 7.379 1.00 97.38 163 ASP A N 1
ATOM 1189 C CA . ASP A 1 163 ? -10.712 11.679 6.427 1.00 97.38 163 ASP A CA 1
ATOM 1190 C C . ASP A 1 163 ? -11.403 10.603 5.563 1.00 97.38 163 ASP A C 1
ATOM 1192 O O . ASP A 1 163 ? -11.950 10.909 4.502 1.00 97.38 163 ASP A O 1
ATOM 1196 N N . PHE A 1 164 ? -11.394 9.337 5.997 1.00 98.25 164 PHE A N 1
ATOM 1197 C CA . PHE A 1 164 ? -12.104 8.245 5.328 1.00 98.25 164 PHE A CA 1
ATOM 1198 C C . PHE A 1 164 ? -13.478 8.012 5.983 1.00 98.25 164 PHE A C 1
ATOM 1200 O O . PHE A 1 164 ? -13.611 7.217 6.910 1.00 98.25 164 PHE A O 1
ATOM 1207 N N . LEU A 1 165 ? -14.500 8.730 5.500 1.00 98.06 165 LEU A N 1
ATOM 1208 C CA . LEU A 1 165 ? -15.843 8.755 6.102 1.00 98.06 165 LEU A CA 1
ATOM 1209 C C . LEU A 1 165 ? -16.514 7.378 6.147 1.00 98.06 165 LEU A C 1
ATOM 1211 O O . LEU A 1 165 ? -17.053 7.008 7.180 1.00 98.06 165 LEU A O 1
ATOM 1215 N N . GLU A 1 166 ? -16.424 6.588 5.077 1.00 98.44 166 GLU A N 1
ATOM 1216 C CA . GLU A 1 166 ? -17.051 5.261 5.037 1.00 98.44 166 GLU A CA 1
ATOM 1217 C C . GLU A 1 166 ? -16.457 4.309 6.089 1.00 98.44 166 GLU A C 1
ATOM 1219 O O . GLU A 1 166 ? -17.175 3.515 6.686 1.00 98.44 166 GLU A O 1
ATOM 1224 N N . LEU A 1 167 ? -15.152 4.415 6.366 1.00 98.44 167 LEU A N 1
ATOM 1225 C CA . LEU A 1 167 ? -14.515 3.657 7.445 1.00 98.44 167 LEU A CA 1
ATOM 1226 C C . LEU A 1 167 ? -14.987 4.139 8.825 1.00 98.44 167 LEU A C 1
ATOM 1228 O O . LEU A 1 167 ? -15.131 3.328 9.739 1.00 98.44 167 LEU A O 1
ATOM 1232 N N . ARG A 1 168 ? -15.221 5.450 8.983 1.00 98.25 168 ARG A N 1
ATOM 1233 C CA . ARG A 1 168 ? -15.747 6.030 10.225 1.00 98.25 168 ARG A CA 1
ATOM 1234 C C . ARG A 1 168 ? -17.164 5.536 10.514 1.00 98.25 168 ARG A C 1
ATOM 1236 O O . ARG A 1 168 ? -17.440 5.171 11.652 1.00 98.25 168 ARG A O 1
ATOM 1243 N N . ASP A 1 169 ? -18.016 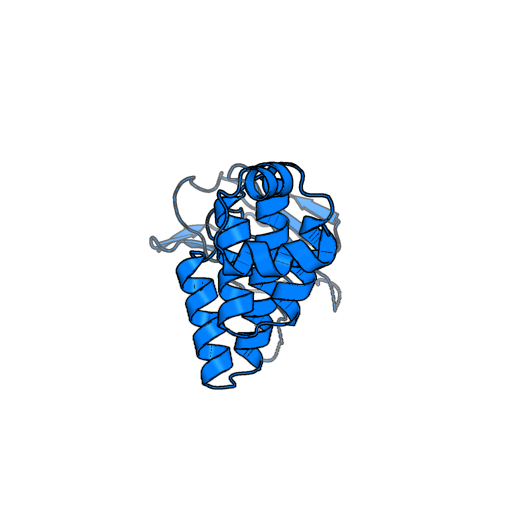5.470 9.495 1.00 98.25 169 ASP A N 1
ATOM 1244 C CA . ASP A 1 169 ? -19.383 4.959 9.626 1.00 98.25 169 ASP A CA 1
ATOM 1245 C C . ASP A 1 169 ? -19.387 3.492 10.102 1.00 98.25 169 ASP A C 1
ATOM 1247 O O . ASP A 1 169 ? -20.111 3.141 11.035 1.00 98.25 169 ASP A O 1
ATOM 1251 N N . GLU A 1 170 ? -18.527 2.642 9.527 1.00 98.38 170 GLU A N 1
ATOM 1252 C CA . GLU A 1 170 ? -18.384 1.231 9.934 1.00 98.38 170 GLU A CA 1
ATOM 1253 C C . GLU A 1 170 ? -17.785 1.073 11.344 1.00 98.38 170 GLU A C 1
ATOM 1255 O O . GLU A 1 170 ? -18.150 0.153 12.084 1.00 98.38 170 GLU A O 1
ATOM 1260 N N . TYR A 1 171 ? -16.899 1.989 11.749 1.00 98.31 171 TYR A N 1
ATOM 1261 C CA . TYR A 1 171 ? -16.369 2.053 13.113 1.00 98.31 171 TYR A CA 1
ATOM 1262 C C . TYR A 1 171 ? -17.449 2.416 14.135 1.00 98.31 171 TYR A C 1
ATOM 1264 O O . TYR A 1 171 ? -17.597 1.717 15.137 1.00 98.31 171 TYR A O 1
ATOM 1272 N N . ASP A 1 172 ? -18.230 3.470 13.880 1.00 97.94 172 ASP A N 1
ATOM 1273 C CA . ASP A 1 172 ? -19.304 3.904 14.782 1.00 97.94 172 ASP A CA 1
ATOM 1274 C C . ASP A 1 172 ? -20.434 2.855 14.858 1.00 97.94 172 ASP A C 1
ATOM 1276 O O . ASP A 1 172 ? -21.084 2.712 15.896 1.00 97.94 172 ASP A O 1
ATOM 1280 N N . ALA A 1 173 ? -20.629 2.070 13.791 1.00 98.06 173 ALA A N 1
ATOM 1281 C CA . ALA A 1 173 ? -21.530 0.917 13.772 1.00 98.06 173 ALA A CA 1
ATOM 1282 C C . ALA A 1 173 ? -20.994 -0.311 14.537 1.00 98.06 173 ALA A C 1
ATOM 1284 O O . ALA A 1 173 ? -21.769 -1.220 14.841 1.00 98.06 173 ALA A O 1
ATOM 1285 N N . GLY A 1 174 ? -19.697 -0.355 14.864 1.00 97.50 174 GLY A N 1
ATOM 1286 C CA . GLY A 1 174 ? -19.060 -1.492 15.533 1.00 97.50 174 GLY A CA 1
ATOM 1287 C C . GLY A 1 174 ? -18.891 -2.728 14.643 1.00 97.50 174 GLY A C 1
ATOM 1288 O O . GLY A 1 174 ? -18.832 -3.843 15.162 1.00 97.50 174 GLY A O 1
ATOM 1289 N N . ASN A 1 175 ? -18.832 -2.544 13.321 1.00 98.38 175 ASN A N 1
ATOM 1290 C CA . ASN A 1 175 ? -18.712 -3.639 12.350 1.00 98.38 175 ASN A CA 1
ATOM 1291 C C . ASN A 1 175 ? -17.260 -4.039 12.052 1.00 98.38 175 ASN A C 1
ATOM 1293 O O . ASN A 1 175 ? -17.030 -5.090 11.455 1.00 98.38 175 ASN A O 1
ATOM 1297 N N . LEU A 1 176 ? -16.291 -3.210 12.450 1.00 98.25 176 LEU A N 1
ATOM 1298 C CA . LEU A 1 176 ? -14.872 -3.463 12.216 1.00 98.25 176 LEU A CA 1
ATOM 1299 C C . LEU A 1 176 ? -14.300 -4.513 13.179 1.00 98.25 176 LEU A C 1
ATOM 1301 O O . LEU A 1 176 ? -14.769 -4.699 14.305 1.00 98.25 176 LEU A O 1
ATOM 1305 N N . LEU A 1 177 ? -13.206 -5.144 12.763 1.00 98.19 177 LEU A N 1
ATOM 1306 C CA . LEU A 1 177 ? -12.403 -6.042 13.579 1.00 98.19 177 LEU A CA 1
ATOM 1307 C C . LEU A 1 177 ? -11.972 -5.347 14.886 1.00 98.19 177 LEU A C 1
ATOM 1309 O O . LEU A 1 177 ? -11.600 -4.164 14.867 1.00 98.19 177 LEU A O 1
ATOM 1313 N N . PRO A 1 178 ? -11.981 -6.055 16.033 1.00 98.19 178 PRO A N 1
ATOM 1314 C CA . PRO A 1 178 ? -11.646 -5.460 17.326 1.00 98.19 178 PRO A CA 1
ATOM 1315 C C . PRO A 1 178 ? -10.261 -4.804 17.363 1.00 98.19 178 PRO A C 1
ATOM 1317 O O . PRO A 1 178 ? -10.105 -3.717 17.919 1.00 98.19 178 PRO A O 1
ATOM 1320 N N . GLU A 1 179 ? -9.256 -5.433 16.751 1.00 97.88 179 GLU A N 1
ATOM 1321 C CA . GLU A 1 179 ? -7.891 -4.909 16.681 1.00 97.88 179 GLU A CA 1
ATOM 1322 C C . GLU A 1 179 ? -7.797 -3.630 15.843 1.00 97.88 179 GLU A C 1
ATOM 1324 O O . GLU A 1 179 ? -7.072 -2.708 16.209 1.00 97.88 179 GLU A O 1
ATOM 1329 N N . VAL A 1 180 ? -8.575 -3.541 14.762 1.00 98.19 180 VAL A N 1
ATOM 1330 C CA . VAL A 1 180 ? -8.639 -2.349 13.909 1.00 98.19 180 VAL A CA 1
ATOM 1331 C C . VAL A 1 180 ? -9.361 -1.221 14.639 1.00 98.19 180 VAL A C 1
ATOM 1333 O O . VAL A 1 180 ? -8.887 -0.087 14.642 1.00 98.19 180 VAL A O 1
ATOM 1336 N N . SER A 1 181 ? -10.461 -1.537 15.322 1.00 98.19 181 SER A N 1
ATOM 1337 C CA . SER A 1 181 ? -11.216 -0.576 16.129 1.00 98.19 181 SER A CA 1
ATOM 1338 C C . SER A 1 181 ? -10.365 0.016 17.256 1.00 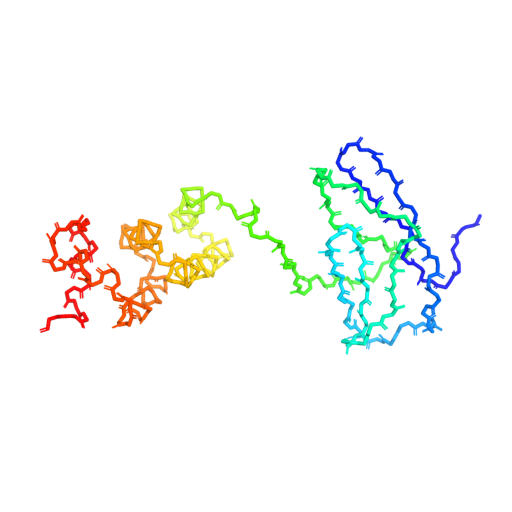98.19 181 SER A C 1
ATOM 1340 O O . SER A 1 181 ? -10.348 1.230 17.445 1.00 98.19 181 SER A O 1
ATOM 1342 N N . CYS A 1 182 ? -9.607 -0.817 17.975 1.00 98.12 182 CYS A N 1
ATOM 1343 C CA . CYS A 1 182 ? -8.710 -0.359 19.040 1.00 98.12 182 CYS A CA 1
ATOM 1344 C C . CYS A 1 182 ? -7.654 0.627 18.516 1.00 98.12 182 CYS A C 1
ATOM 1346 O O . CYS A 1 182 ? -7.369 1.643 19.149 1.00 98.12 182 CYS A O 1
ATOM 1348 N N . ASP A 1 183 ? -7.116 0.356 17.330 1.00 97.88 183 ASP A N 1
ATOM 1349 C CA . ASP A 1 183 ? -6.159 1.227 16.659 1.00 97.88 183 ASP A CA 1
ATOM 1350 C C . ASP A 1 183 ? -6.765 2.556 16.208 1.00 97.88 183 ASP A C 1
ATOM 1352 O O . ASP A 1 183 ? -6.180 3.619 16.425 1.00 97.88 183 ASP A O 1
ATOM 1356 N N . LEU A 1 184 ? -7.950 2.504 15.598 1.00 98.19 184 LEU A N 1
ATOM 1357 C CA . LEU A 1 184 ? -8.662 3.686 15.117 1.00 98.19 184 LEU A CA 1
ATOM 1358 C C . LEU A 1 184 ? -9.145 4.572 16.268 1.00 98.19 184 LEU A C 1
ATOM 1360 O O . LEU A 1 184 ? -9.180 5.793 16.127 1.00 98.19 184 LEU A O 1
ATOM 1364 N N . GLN A 1 185 ? -9.410 4.002 17.445 1.00 97.81 185 GLN A N 1
ATOM 1365 C CA . GLN A 1 185 ? -9.723 4.780 18.642 1.00 97.81 185 GLN A CA 1
ATOM 1366 C C . GLN A 1 185 ? -8.629 5.814 18.964 1.00 97.81 185 GLN A C 1
ATOM 1368 O O . GLN A 1 185 ? -8.941 6.898 19.448 1.00 97.81 185 GLN A O 1
ATOM 1373 N N . ALA A 1 186 ? -7.360 5.547 18.631 1.00 95.81 186 ALA A N 1
ATOM 1374 C CA . ALA A 1 186 ? -6.264 6.489 18.868 1.00 95.81 186 ALA A CA 1
ATOM 1375 C C . ALA A 1 186 ? -6.382 7.806 18.075 1.00 95.81 186 ALA A C 1
ATOM 1377 O O . ALA A 1 186 ? -5.765 8.799 18.459 1.00 95.81 186 ALA A O 1
ATOM 1378 N N . ILE A 1 187 ? -7.142 7.823 16.975 1.00 97.25 187 ILE A N 1
ATOM 1379 C CA . ILE A 1 187 ? -7.360 9.021 16.146 1.00 97.25 187 ILE A CA 1
ATOM 1380 C C . ILE A 1 187 ? -8.773 9.603 16.280 1.00 97.25 187 ILE A C 1
ATOM 1382 O O . ILE A 1 187 ? -9.030 10.691 15.768 1.00 97.25 187 ILE A O 1
ATOM 1386 N N . TRP A 1 188 ? -9.684 8.882 16.931 1.00 95.94 188 TRP A N 1
ATOM 1387 C CA . TRP A 1 188 ? -11.126 9.145 16.901 1.00 95.94 188 TRP A CA 1
ATOM 1388 C C . TRP A 1 188 ? -11.801 9.223 18.270 1.00 95.94 188 TRP A C 1
ATOM 1390 O O . TRP A 1 188 ? -13.003 9.508 18.311 1.00 95.94 188 TRP A O 1
ATOM 1400 N N . ALA A 1 189 ? -11.053 8.961 19.343 1.00 83.62 189 ALA A N 1
ATOM 1401 C CA . ALA A 1 189 ? -11.427 9.315 20.710 1.00 83.62 189 ALA A CA 1
ATOM 1402 C C . ALA A 1 189 ? -11.421 10.837 20.907 1.00 83.62 189 ALA A C 1
ATOM 1404 O O . ALA A 1 189 ? -12.325 11.318 21.624 1.00 83.62 189 ALA A O 1
#

Organism: Alexandrium catenella (NCBI:txid2925)

Radius of gyration: 22.13 Å; chains: 1; bounding box: 50×31×61 Å

Sequence (189 aa):
GWFHEGRLVSFHAEDGTTGKAGSAAWSSPLPAGATVTVRLHDGALTFAVDGESVGEGFHKPIPIGPTYCPAVILAHCGSALEVVRLRG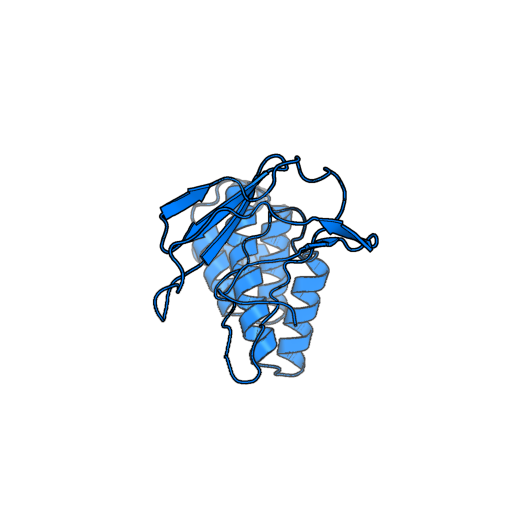TPRDQCPLDVLVGVASLARKYMVSAILAVSTEALKDRVASAKLRRDVGAFEQVLAAAVSWDLVAVRTAALDAAKDFLELRDEYDAGNLLPEVSCDLQAIWA

Secondary structure (DSSP, 8-state):
---SS-----EEBTTS-EEPPP-----SSPPTT--EEEEEETTEEEEEETTEEEEES-SSPPPSSS-B------SSTT-----------TT----HHHHHHHHHHHHHTT-HHHHHHHHHHHHHHHHHHHHTT-HHHHHHHHHHHHHTT-HHHHHHHHHHHTT-HHHHHHHHTT-S-HHHHHHHHHHH-